Protein AF-A0A2L2NIB7-F1 (afdb_monomer_lite)

Radius of gyration: 26.15 Å; chains: 1; bounding box: 60×51×71 Å

Secondary structure (DSSP, 8-state):
-PPPPPPEEEEEE-B-EEHHHHHHHHHHHHHH-S-EEEEESS-EES-HHHHHHH-----SEEEEEESSS-EEEEEESSEEEEEESS--HHHHHHHHHHHHHHGGGBPP-HHHHHHHHHHHHHHHHHHHHHGGGS---HHHHHHHHHHHHHHHHHHHHHHHHHTTT----SEE-S-------HHHHTHHHHHHHHHHHHHHHHHHHHHHHHHHHHS--

Structure (mmCIF, N/CA/C/O backbone):
data_AF-A0A2L2NIB7-F1
#
_entry.id   AF-A0A2L2NIB7-F1
#
loop_
_atom_site.group_PDB
_atom_site.id
_atom_site.type_symbol
_atom_site.label_atom_id
_atom_site.label_alt_id
_atom_site.label_comp_id
_atom_site.label_asym_id
_atom_site.label_entity_id
_atom_site.label_seq_id
_atom_site.pdbx_PDB_ins_code
_atom_site.Cartn_x
_atom_site.Cartn_y
_atom_site.Cartn_z
_atom_site.occupancy
_atom_site.B_iso_or_equiv
_atom_site.auth_seq_id
_atom_site.auth_comp_id
_atom_site.auth_asym_id
_atom_site.auth_atom_id
_atom_site.pdbx_PDB_model_num
ATOM 1 N N . MET A 1 1 ? -13.675 35.181 19.215 1.00 56.44 1 MET A N 1
ATOM 2 C CA . MET A 1 1 ? -13.522 34.404 17.963 1.00 56.44 1 MET A CA 1
ATOM 3 C C . MET A 1 1 ? -13.277 32.947 18.331 1.00 56.44 1 MET A C 1
ATOM 5 O O . MET A 1 1 ? -12.423 32.706 19.174 1.00 56.44 1 MET A O 1
ATOM 9 N N . LYS A 1 2 ? -14.041 31.991 17.783 1.00 57.28 2 LYS A N 1
ATOM 10 C CA . LYS A 1 2 ? -13.800 30.553 18.009 1.00 57.28 2 LYS A CA 1
ATOM 11 C C . LYS A 1 2 ? -12.777 30.062 16.982 1.00 57.28 2 LYS A C 1
ATOM 13 O O . LYS A 1 2 ? -12.956 30.305 15.793 1.00 57.28 2 LYS A O 1
ATOM 18 N N . LYS A 1 3 ? -11.706 29.409 17.437 1.00 71.00 3 LYS A N 1
ATOM 19 C CA . LYS A 1 3 ? -10.720 28.772 16.555 1.00 71.00 3 LYS A CA 1
ATOM 20 C C . LYS A 1 3 ? -11.382 27.555 15.907 1.00 71.00 3 LYS A C 1
ATOM 22 O O . LYS A 1 3 ? -11.981 26.750 16.617 1.00 71.00 3 LYS A O 1
ATOM 27 N N . LEU A 1 4 ? -11.319 27.449 14.582 1.00 75.50 4 LEU A N 1
ATOM 28 C CA . LEU A 1 4 ? -11.827 26.271 13.882 1.00 75.50 4 LEU A CA 1
ATOM 29 C C . LEU A 1 4 ? -10.953 25.056 14.237 1.00 75.50 4 LEU A C 1
ATOM 31 O O . LEU A 1 4 ? -9.728 25.210 14.317 1.00 75.50 4 LEU A O 1
ATOM 35 N N . PRO A 1 5 ? -11.549 23.874 14.465 1.00 76.12 5 PRO A N 1
ATOM 36 C CA . PRO A 1 5 ? -10.784 22.655 14.670 1.00 76.12 5 PRO A CA 1
ATOM 37 C C . PRO A 1 5 ? -9.947 22.378 13.419 1.00 76.12 5 PRO A C 1
ATOM 39 O O . PRO A 1 5 ? -10.448 22.408 12.292 1.00 76.12 5 PRO A O 1
ATOM 42 N N . LYS A 1 6 ? -8.648 22.165 13.621 1.00 85.88 6 LYS A N 1
ATOM 43 C CA . LYS A 1 6 ? -7.726 21.790 12.554 1.00 85.88 6 LYS A CA 1
ATOM 44 C C . LYS A 1 6 ? -7.794 20.273 12.402 1.00 85.88 6 LYS A C 1
ATOM 46 O O . LYS A 1 6 ? -7.770 19.564 13.403 1.00 85.88 6 LYS A O 1
ATOM 51 N N . HIS A 1 7 ? -7.918 19.806 11.167 1.00 90.50 7 HIS A N 1
ATOM 52 C CA . HIS A 1 7 ? -7.862 18.388 10.835 1.00 90.50 7 HIS A CA 1
ATOM 53 C C . HIS A 1 7 ? -6.458 18.034 10.346 1.00 90.50 7 HIS A C 1
ATOM 55 O O . HIS A 1 7 ? -5.766 18.869 9.754 1.00 90.50 7 HIS A O 1
ATOM 61 N N . THR A 1 8 ? -6.066 16.784 10.566 1.00 92.56 8 THR A N 1
ATOM 62 C CA . THR A 1 8 ? -4.814 16.225 10.056 1.00 92.56 8 THR A CA 1
ATOM 63 C C . THR A 1 8 ? -5.148 15.264 8.930 1.00 92.56 8 THR A C 1
ATOM 65 O O . THR A 1 8 ? -5.958 14.354 9.100 1.00 92.56 8 THR A O 1
ATOM 68 N N . TYR A 1 9 ? -4.533 15.473 7.770 1.00 94.69 9 TYR A N 1
ATOM 69 C CA . TYR A 1 9 ? -4.681 14.602 6.613 1.00 94.69 9 TYR A CA 1
ATOM 70 C C . TYR A 1 9 ? -3.300 14.222 6.092 1.00 94.69 9 TYR A C 1
ATOM 72 O O . TYR A 1 9 ? -2.476 15.097 5.825 1.00 94.69 9 TYR A O 1
ATOM 80 N N . VAL A 1 10 ? -3.058 12.923 5.948 1.00 94.94 10 VAL A N 1
ATOM 81 C CA . VAL A 1 10 ? -1.825 12.373 5.384 1.00 94.94 10 VAL A CA 1
ATOM 82 C C . VAL A 1 10 ? -2.200 11.459 4.230 1.00 94.94 10 VAL A C 1
ATOM 84 O O . VAL A 1 10 ? -3.030 10.567 4.387 1.00 94.94 10 VAL A O 1
ATOM 87 N N . SER A 1 11 ? -1.581 11.678 3.073 1.00 92.50 11 SER A N 1
ATOM 88 C CA . SER A 1 11 ? -1.742 10.830 1.894 1.00 92.50 11 SER A CA 1
ATOM 89 C C . SER A 1 11 ? -0.425 10.126 1.605 1.00 92.50 11 SER A C 1
ATOM 91 O O . SER A 1 11 ? 0.610 10.776 1.487 1.00 92.50 11 SER A O 1
ATOM 93 N N . LEU A 1 12 ? -0.482 8.809 1.453 1.00 88.94 12 LEU A N 1
ATOM 94 C CA . LEU A 1 12 ? 0.625 7.937 1.074 1.00 88.94 12 LEU A CA 1
ATOM 95 C C . LEU A 1 12 ? 0.273 7.229 -0.245 1.00 88.94 12 LEU A C 1
ATOM 97 O O . LEU A 1 12 ? -0.890 7.195 -0.666 1.00 88.94 12 LEU A O 1
ATOM 101 N N . SER A 1 13 ? 1.272 6.653 -0.916 1.00 84.94 13 SER A N 1
ATOM 102 C CA . SER A 1 13 ? 1.016 5.795 -2.077 1.00 84.94 13 SER A CA 1
ATOM 103 C C . SER A 1 13 ? 0.312 4.494 -1.665 1.00 84.94 13 SER A C 1
ATOM 105 O O . SER A 1 13 ? 0.108 4.218 -0.478 1.00 84.94 13 SER A O 1
ATOM 107 N N . SER A 1 14 ? -0.083 3.681 -2.649 1.00 83.94 14 SER A N 1
ATOM 108 C CA . SER A 1 14 ? -0.570 2.322 -2.392 1.00 83.94 14 SER A CA 1
ATOM 109 C C . SER A 1 14 ? 0.432 1.566 -1.514 1.00 83.94 14 SER A C 1
ATOM 111 O O . SER A 1 14 ? 1.630 1.570 -1.823 1.00 83.94 14 SER A O 1
ATOM 113 N N . VAL A 1 15 ? -0.046 0.909 -0.467 1.00 86.69 15 VAL A N 1
ATOM 114 C CA . VAL A 1 15 ? 0.765 0.020 0.371 1.00 86.69 15 VAL A CA 1
ATOM 115 C C . VAL A 1 15 ? 0.414 -1.429 0.064 1.00 86.69 15 VAL A C 1
ATOM 117 O O . VAL A 1 15 ? -0.700 -1.720 -0.367 1.00 86.69 15 VAL A O 1
ATOM 120 N N . LEU A 1 16 ? 1.370 -2.326 0.276 1.00 84.31 16 LEU A N 1
ATOM 121 C CA . LEU A 1 16 ? 1.120 -3.764 0.293 1.00 84.31 16 LEU A CA 1
ATOM 122 C C . LEU A 1 16 ? 1.205 -4.220 1.746 1.00 84.31 16 LEU A C 1
ATOM 124 O O . LEU A 1 16 ? 2.283 -4.128 2.333 1.00 84.31 16 LEU A O 1
ATOM 128 N N . LEU A 1 17 ? 0.091 -4.677 2.316 1.00 86.19 17 LEU A N 1
ATOM 129 C CA . LEU A 1 17 ? 0.042 -5.098 3.712 1.00 86.19 17 LEU A CA 1
ATOM 130 C C . LEU A 1 17 ? -0.141 -6.605 3.818 1.00 86.19 17 LEU A C 1
ATOM 132 O O . LEU A 1 17 ? -0.966 -7.209 3.124 1.00 86.19 17 LEU A O 1
ATOM 136 N N . TYR A 1 18 ? 0.630 -7.195 4.722 1.00 86.19 18 TYR A N 1
ATOM 137 C CA . TYR A 1 18 ? 0.408 -8.558 5.175 1.00 86.19 18 TYR A CA 1
ATOM 138 C C . TYR A 1 18 ? -0.490 -8.560 6.410 1.00 86.19 18 TYR A C 1
ATOM 140 O O . TYR A 1 18 ? -0.778 -7.516 7.004 1.00 86.19 18 TYR A O 1
ATOM 148 N N . LEU A 1 19 ? -0.937 -9.750 6.800 1.00 86.06 19 LEU A N 1
ATOM 149 C CA . LEU A 1 19 ? -1.782 -9.931 7.975 1.00 86.06 19 LEU A CA 1
ATOM 150 C C . LEU A 1 19 ? -1.129 -9.366 9.242 1.00 86.06 19 LEU A C 1
ATOM 152 O O . LEU A 1 19 ? -1.798 -8.706 10.028 1.00 86.06 19 LEU A O 1
ATOM 156 N N . GLU A 1 20 ? 0.181 -9.551 9.397 1.00 88.50 20 GLU A N 1
ATOM 157 C CA . GLU A 1 20 ? 0.928 -9.060 10.554 1.00 88.50 20 GLU A CA 1
ATOM 158 C C . GLU A 1 20 ? 0.963 -7.521 10.595 1.00 88.50 20 GLU A C 1
ATOM 160 O O . GLU A 1 20 ? 0.860 -6.917 11.659 1.00 88.50 20 GLU A O 1
ATOM 165 N N . ASP A 1 21 ? 1.054 -6.853 9.438 1.00 91.44 21 ASP A N 1
ATOM 166 C CA . ASP A 1 21 ? 1.006 -5.385 9.379 1.00 91.44 21 ASP A CA 1
ATOM 167 C C . ASP A 1 21 ? -0.388 -4.856 9.759 1.00 91.44 21 ASP A C 1
ATOM 169 O O . ASP A 1 21 ? -0.520 -3.810 10.393 1.00 91.44 21 ASP A O 1
ATOM 173 N N . ILE A 1 22 ? -1.433 -5.589 9.379 1.00 91.44 22 ILE A N 1
ATOM 174 C CA . ILE A 1 22 ? -2.831 -5.275 9.685 1.00 91.44 22 ILE A CA 1
ATOM 175 C C . ILE A 1 22 ? -3.120 -5.452 11.179 1.00 91.44 22 ILE A C 1
ATOM 177 O O . ILE A 1 22 ? -3.791 -4.609 11.769 1.00 91.44 22 ILE A O 1
ATOM 181 N N . GLU A 1 23 ? -2.571 -6.494 11.801 1.00 93.19 23 GLU A N 1
ATOM 182 C CA . GLU A 1 23 ? -2.617 -6.694 13.253 1.00 93.19 23 GLU A CA 1
ATOM 183 C C . GLU A 1 23 ? -1.929 -5.538 13.992 1.00 93.19 23 GLU A C 1
ATOM 185 O O . GLU A 1 23 ? -2.495 -4.988 14.933 1.00 93.19 23 GLU A O 1
ATOM 190 N N . LEU A 1 24 ? -0.763 -5.078 13.519 1.00 95.44 24 LEU A N 1
ATOM 191 C CA . LEU A 1 24 ? -0.089 -3.903 14.089 1.00 95.44 24 LEU A CA 1
ATOM 192 C C . LEU A 1 24 ? -0.932 -2.625 13.962 1.00 95.44 24 LEU A C 1
ATOM 194 O O . LEU A 1 24 ? -0.972 -1.807 14.883 1.00 95.44 24 LEU A O 1
ATOM 198 N N . ILE A 1 25 ? -1.612 -2.434 12.828 1.00 96.50 25 ILE A N 1
ATOM 199 C CA . ILE A 1 25 ? -2.546 -1.316 12.639 1.00 96.50 25 ILE A CA 1
ATOM 200 C C . ILE A 1 25 ? -3.700 -1.432 13.635 1.00 96.50 25 ILE A C 1
ATOM 202 O O . ILE A 1 25 ? -4.029 -0.453 14.308 1.00 96.50 25 ILE A O 1
ATOM 206 N N . GLU A 1 26 ? -4.292 -2.616 13.765 1.00 96.19 26 GLU A N 1
ATOM 207 C CA . GLU A 1 26 ? -5.373 -2.870 14.709 1.00 96.19 26 GLU A CA 1
ATOM 208 C C . GLU A 1 26 ? -4.933 -2.589 16.152 1.00 96.19 26 GLU A C 1
ATOM 210 O O . GLU A 1 26 ? -5.658 -1.920 16.884 1.00 96.19 26 GLU A O 1
ATOM 215 N N . GLU A 1 27 ? -3.725 -2.990 16.557 1.00 97.38 27 GLU A N 1
ATOM 216 C CA . GLU A 1 27 ? -3.167 -2.673 17.876 1.00 97.38 27 GLU A CA 1
ATOM 217 C C . GLU A 1 27 ? -3.081 -1.162 18.135 1.00 97.38 27 GLU A C 1
ATOM 219 O O . GLU A 1 27 ? -3.352 -0.698 19.250 1.00 97.38 27 GLU A O 1
ATOM 224 N N . VAL A 1 28 ? -2.741 -0.362 17.115 1.00 97.62 28 VAL A N 1
ATOM 225 C CA . VAL A 1 28 ? -2.752 1.103 17.229 1.00 97.62 28 VAL A CA 1
ATOM 226 C C . VAL A 1 28 ? -4.168 1.607 17.508 1.00 97.62 28 VAL A C 1
ATOM 228 O O . VAL A 1 28 ? -4.334 2.462 18.382 1.00 97.62 28 VAL A O 1
ATOM 231 N N . PHE A 1 29 ? -5.189 1.077 16.835 1.00 97.38 29 PHE A N 1
ATOM 232 C CA . PHE A 1 29 ? -6.580 1.447 17.109 1.00 97.38 29 PHE A CA 1
ATOM 233 C C . PHE A 1 29 ? -7.039 0.941 18.488 1.00 97.38 29 PHE A C 1
ATOM 235 O O . PHE A 1 29 ? -7.466 1.757 19.302 1.00 97.38 29 PHE A O 1
ATOM 242 N N . LYS A 1 30 ? -6.845 -0.345 18.814 1.00 96.69 30 LYS A N 1
ATOM 243 C CA . LYS A 1 30 ? -7.174 -0.964 20.117 1.00 96.69 30 LYS A CA 1
ATOM 244 C C . LYS A 1 30 ? -6.583 -0.186 21.301 1.00 96.69 30 LYS A C 1
ATOM 246 O O . LYS A 1 30 ? -7.237 -0.022 22.326 1.00 96.69 30 LYS A O 1
ATOM 251 N N . LYS A 1 31 ? -5.342 0.302 21.185 1.00 97.00 31 LYS A N 1
ATOM 252 C CA . LYS A 1 31 ? -4.635 0.977 22.288 1.00 97.00 31 LYS A CA 1
ATOM 253 C C . LYS A 1 31 ? -5.026 2.442 22.484 1.00 97.00 31 LYS A C 1
ATOM 255 O O . LYS A 1 31 ? -4.883 2.955 23.593 1.00 97.00 31 LYS A O 1
ATOM 260 N N . ASN A 1 32 ? -5.422 3.141 21.421 1.00 96.62 32 ASN A N 1
ATOM 261 C CA . ASN A 1 32 ? -5.572 4.602 21.453 1.00 96.62 32 ASN A CA 1
ATOM 262 C C . ASN A 1 32 ? -7.007 5.082 21.186 1.00 96.62 32 ASN A C 1
ATOM 264 O O . ASN A 1 32 ? -7.290 6.260 21.402 1.00 96.62 32 ASN A O 1
ATOM 268 N N . CYS A 1 33 ? -7.901 4.196 20.746 1.00 94.94 33 CYS A N 1
ATOM 269 C CA . CYS A 1 33 ? -9.299 4.492 20.456 1.00 94.94 33 CYS A CA 1
ATOM 270 C C . CYS A 1 33 ? -10.210 3.737 21.426 1.00 94.94 33 CYS A C 1
ATOM 272 O O . CYS A 1 33 ? -9.922 2.602 21.798 1.00 94.94 33 CYS A O 1
ATOM 274 N N . LYS A 1 34 ? -11.328 4.350 21.832 1.00 94.69 34 LYS A N 1
ATOM 275 C CA . LYS A 1 34 ? -12.320 3.670 22.685 1.00 94.69 34 LYS A CA 1
ATOM 276 C C . LYS A 1 34 ? -13.037 2.540 21.952 1.00 94.69 34 LYS A C 1
ATOM 278 O O . LYS A 1 34 ? -13.339 1.513 22.547 1.00 94.69 34 LYS A O 1
ATOM 283 N N . SER A 1 35 ? -13.333 2.771 20.681 1.00 95.50 35 SER A N 1
ATOM 284 C CA . SER A 1 35 ? -13.940 1.812 19.770 1.00 95.50 35 SER A CA 1
ATOM 285 C C . SER A 1 35 ? -13.445 2.087 18.359 1.00 95.50 35 SER A C 1
ATOM 287 O O . SER A 1 35 ? -13.096 3.221 18.012 1.00 95.50 35 SER A O 1
ATOM 289 N N . TYR A 1 36 ? -13.402 1.043 17.548 1.00 97.12 36 TYR A N 1
ATOM 290 C CA . TYR A 1 36 ? -13.120 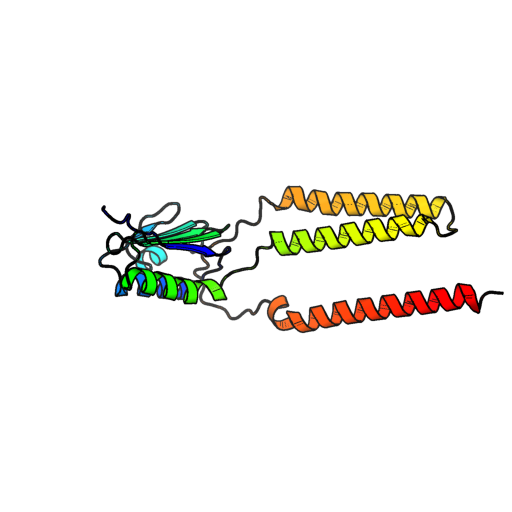1.141 16.130 1.00 97.12 36 TYR A CA 1
ATOM 291 C C . TYR A 1 36 ? -13.867 0.031 15.398 1.00 97.12 36 TYR A C 1
ATOM 293 O O . TYR A 1 36 ? -14.290 -0.943 16.012 1.00 97.12 36 TYR A O 1
ATOM 301 N N . THR A 1 37 ? -13.995 0.201 14.093 1.00 97.19 37 THR A N 1
ATOM 302 C CA . THR A 1 37 ? -14.613 -0.765 13.195 1.00 97.19 37 THR A CA 1
ATOM 303 C C . THR A 1 37 ? -13.749 -0.895 11.952 1.00 97.19 37 THR A C 1
ATOM 305 O O . THR A 1 37 ?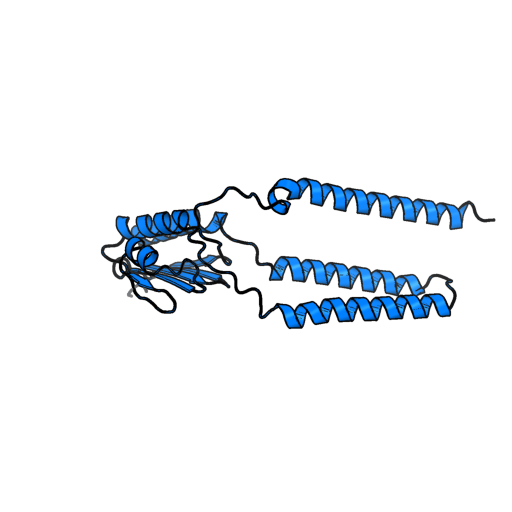 -13.110 0.076 11.514 1.00 97.19 37 THR A O 1
ATOM 308 N N . ILE A 1 38 ? -13.717 -2.098 11.395 1.00 95.69 38 ILE A N 1
ATOM 309 C CA . ILE A 1 38 ? -13.001 -2.428 10.172 1.00 95.69 38 ILE A CA 1
ATOM 310 C C . ILE A 1 38 ? -14.039 -2.653 9.078 1.00 95.69 38 ILE A C 1
ATOM 312 O O . ILE A 1 38 ? -14.916 -3.503 9.180 1.00 95.69 38 ILE A O 1
ATOM 316 N N . LEU A 1 39 ? -13.938 -1.864 8.019 1.00 95.00 39 LEU A N 1
ATOM 317 C CA . LEU A 1 39 ? -14.821 -1.907 6.866 1.00 95.00 39 LEU A CA 1
ATOM 318 C C . LEU A 1 39 ? -14.029 -2.412 5.665 1.00 95.00 39 LEU A C 1
ATOM 320 O O . LEU A 1 39 ? -12.952 -1.898 5.363 1.00 95.00 39 LEU A O 1
ATOM 324 N N . THR A 1 40 ? -14.592 -3.379 4.963 1.00 91.62 40 THR A N 1
ATOM 325 C CA . THR A 1 40 ? -14.141 -3.838 3.646 1.00 91.62 40 THR A CA 1
ATOM 326 C C . THR A 1 40 ? -15.202 -3.482 2.604 1.00 91.62 40 THR A C 1
ATOM 328 O O . THR A 1 40 ? -16.169 -2.781 2.906 1.00 91.62 40 THR A O 1
ATOM 331 N N . GLU A 1 41 ? -15.038 -3.938 1.365 1.00 87.19 41 GLU A N 1
ATOM 332 C CA . GLU A 1 41 ? -16.045 -3.758 0.310 1.00 87.19 41 GLU A CA 1
ATOM 333 C C . GLU A 1 41 ? -17.395 -4.405 0.644 1.00 87.19 41 GLU A C 1
ATOM 335 O O . GLU A 1 41 ? -18.439 -3.858 0.293 1.00 87.19 41 GLU A O 1
ATOM 340 N N . GLU A 1 42 ? -17.369 -5.552 1.325 1.00 88.19 42 GLU A N 1
ATOM 341 C CA . GLU A 1 42 ? -18.549 -6.398 1.544 1.00 88.19 42 GLU A CA 1
ATOM 342 C C . GLU A 1 42 ? -18.914 -6.573 3.025 1.00 88.19 42 GLU A C 1
ATOM 344 O O . GLU A 1 42 ? -20.059 -6.899 3.335 1.00 88.19 42 GLU A O 1
ATOM 349 N N . TYR A 1 43 ? -17.966 -6.349 3.940 1.00 90.69 43 TYR A N 1
ATOM 350 C CA . TYR A 1 43 ? -18.118 -6.685 5.358 1.00 90.69 43 TYR A CA 1
ATOM 351 C C . TYR A 1 43 ? -17.744 -5.522 6.276 1.00 90.69 43 TYR A C 1
ATOM 353 O O . TYR A 1 43 ? -16.770 -4.805 6.034 1.00 90.69 43 TYR A O 1
ATOM 361 N N . GLU A 1 44 ? -18.491 -5.406 7.369 1.00 94.69 44 GLU A N 1
ATOM 362 C CA . GLU A 1 44 ? -18.186 -4.593 8.543 1.00 94.69 44 GLU A CA 1
ATOM 363 C C . GLU A 1 44 ? -17.900 -5.555 9.699 1.00 94.69 44 GLU A C 1
ATOM 365 O O . GLU A 1 44 ? -18.741 -6.397 10.011 1.00 94.69 44 GLU A O 1
ATOM 370 N N . VAL A 1 45 ? -16.698 -5.482 10.271 1.00 93.75 45 VAL A N 1
ATOM 371 C CA . VAL A 1 45 ? -16.243 -6.366 11.354 1.00 93.75 45 VAL A CA 1
ATOM 372 C C . VAL A 1 45 ? -15.601 -5.556 12.473 1.00 93.75 45 VAL A C 1
ATOM 374 O O . VAL A 1 45 ? -15.014 -4.495 12.236 1.00 93.75 45 VAL A O 1
ATOM 377 N N . ASP A 1 46 ? -15.668 -6.077 13.693 1.00 93.56 46 ASP A N 1
ATOM 378 C CA . ASP A 1 46 ? -15.118 -5.397 14.872 1.00 93.56 46 ASP A CA 1
ATOM 379 C C . ASP A 1 46 ? -13.655 -5.781 15.138 1.00 93.56 46 ASP A C 1
ATOM 381 O O . ASP A 1 46 ? -12.943 -5.090 15.870 1.00 93.56 46 ASP A O 1
ATOM 385 N N . SER A 1 47 ? -13.181 -6.874 14.531 1.00 93.31 47 SER A N 1
ATOM 386 C CA . SER A 1 47 ? -11.837 -7.399 14.764 1.00 93.31 47 SER A CA 1
ATOM 387 C C . SER A 1 47 ? -11.203 -8.051 13.536 1.00 93.31 47 SER A C 1
ATOM 389 O O . SER A 1 47 ? -11.876 -8.541 12.626 1.00 93.31 47 SER A O 1
ATOM 391 N N . ILE A 1 48 ? -9.871 -8.100 13.529 1.00 90.00 48 ILE A N 1
ATOM 392 C CA . ILE A 1 48 ? -9.110 -8.843 12.519 1.00 90.00 48 ILE A CA 1
ATOM 393 C C . ILE A 1 48 ? -9.311 -10.355 12.661 1.00 90.00 48 ILE A C 1
ATOM 395 O O . ILE A 1 48 ? -9.256 -11.078 11.666 1.00 90.00 48 ILE A O 1
ATOM 399 N N . GLU A 1 49 ? -9.610 -10.856 13.859 1.00 90.44 49 GLU A N 1
ATOM 400 C CA . GLU A 1 49 ? -9.973 -12.257 14.071 1.00 90.44 49 GLU A CA 1
ATOM 401 C C . GLU A 1 49 ? -11.247 -12.661 13.317 1.00 90.44 49 GLU A C 1
ATOM 403 O O . GLU A 1 49 ? -11.273 -13.737 12.718 1.00 90.44 49 GLU A O 1
ATOM 408 N N . GLU A 1 50 ? -12.273 -11.808 13.298 1.00 89.94 50 GLU A N 1
ATOM 409 C CA . GLU A 1 50 ? -13.485 -12.027 12.496 1.00 89.94 50 GLU A CA 1
ATOM 410 C C . GLU A 1 50 ? -13.171 -12.008 11.001 1.00 89.94 50 GLU A C 1
ATOM 412 O O . GLU A 1 50 ? -13.608 -12.893 10.266 1.00 89.94 50 GLU A O 1
ATOM 417 N N . LEU A 1 51 ? -12.329 -11.068 10.561 1.00 86.62 51 LEU A N 1
ATOM 418 C CA . LEU A 1 51 ? -11.892 -10.973 9.167 1.00 86.62 51 LEU A CA 1
ATOM 419 C C . LEU A 1 51 ? -11.234 -12.280 8.682 1.00 86.62 51 LEU A C 1
ATOM 421 O O . LEU A 1 51 ? -11.501 -12.741 7.573 1.00 86.62 51 LEU A O 1
ATOM 425 N N . LYS A 1 52 ? -10.418 -12.925 9.532 1.00 85.88 52 LYS A N 1
ATOM 426 C CA . LYS A 1 52 ? -9.775 -14.219 9.227 1.00 85.88 52 LYS A CA 1
ATOM 427 C C . LYS A 1 52 ? -10.782 -15.359 9.040 1.00 85.88 52 LYS A C 1
ATOM 429 O O . LYS A 1 52 ? -10.494 -16.295 8.297 1.00 85.88 52 LYS A O 1
ATOM 434 N N . GLN A 1 53 ? -11.935 -15.310 9.707 1.00 87.19 53 GLN A N 1
ATOM 435 C CA . GLN A 1 53 ? -12.950 -16.370 9.642 1.00 87.19 53 GLN A CA 1
ATOM 436 C C . GLN A 1 53 ? -13.752 -16.345 8.337 1.00 87.19 53 GLN A C 1
ATOM 438 O O . GLN A 1 53 ? -14.246 -17.389 7.914 1.00 87.19 53 GLN A O 1
ATOM 443 N N . ILE A 1 54 ? -13.848 -15.184 7.681 1.00 82.56 54 ILE A N 1
ATOM 444 C CA . ILE A 1 54 ? -14.580 -15.007 6.415 1.00 82.56 54 ILE A CA 1
ATOM 445 C C . ILE A 1 54 ? -13.892 -15.771 5.265 1.00 82.56 54 ILE A C 1
ATOM 447 O O . ILE A 1 54 ? -14.536 -16.172 4.298 1.00 82.56 54 ILE A O 1
ATOM 451 N N . GLY A 1 55 ? -12.589 -16.050 5.383 1.00 71.06 55 GLY A N 1
ATOM 452 C CA . GLY A 1 55 ? -11.836 -16.879 4.436 1.00 71.06 55 GLY A CA 1
ATOM 453 C C . GLY A 1 55 ? -11.379 -16.150 3.167 1.00 71.06 55 GLY A C 1
ATOM 454 O O . GLY A 1 55 ? -10.550 -16.687 2.430 1.00 71.06 55 GLY A O 1
ATOM 455 N N . THR A 1 56 ? -11.845 -14.922 2.925 1.00 69.50 56 THR A N 1
ATOM 456 C CA . THR A 1 56 ? -11.291 -14.013 1.913 1.00 69.50 56 THR A CA 1
ATOM 457 C C . THR A 1 56 ? -10.027 -13.356 2.461 1.00 69.50 56 THR A C 1
ATOM 459 O O . TH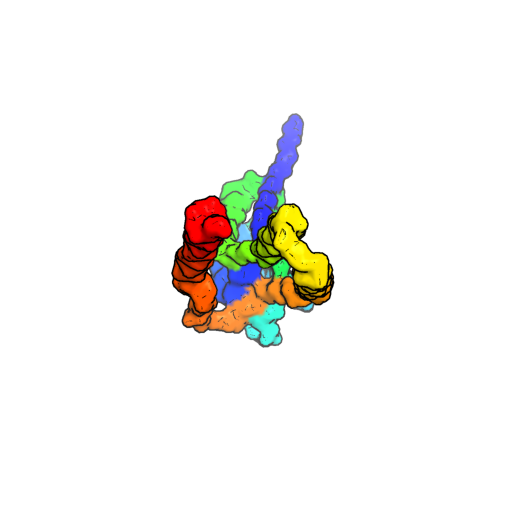R A 1 56 ? -10.057 -12.624 3.445 1.00 69.50 56 THR A O 1
ATOM 462 N N . LEU A 1 57 ? -8.891 -13.647 1.829 1.00 68.56 57 LEU A N 1
ATOM 463 C CA . LEU A 1 57 ? -7.561 -13.207 2.274 1.00 68.56 57 LEU A CA 1
ATOM 464 C C . LEU A 1 57 ? -7.042 -11.989 1.491 1.00 68.56 57 LEU A C 1
ATOM 466 O O . LEU A 1 57 ? -5.892 -11.590 1.677 1.00 68.56 57 LEU A O 1
ATOM 470 N N . GLU A 1 58 ? -7.884 -11.438 0.617 1.00 78.94 58 GLU A N 1
ATOM 471 C CA . GLU A 1 58 ? -7.560 -10.451 -0.407 1.00 78.94 58 GLU A CA 1
ATOM 472 C C . GLU A 1 58 ? -8.693 -9.413 -0.506 1.00 78.94 58 GLU A C 1
ATOM 474 O O . GLU A 1 58 ? -9.845 -9.785 -0.717 1.00 78.94 58 GLU A O 1
ATOM 479 N N . PHE A 1 59 ? -8.367 -8.124 -0.349 1.00 83.31 59 PHE A N 1
ATOM 480 C CA . PHE A 1 59 ? -9.314 -6.996 -0.419 1.00 83.31 59 PHE A CA 1
ATOM 481 C C . PHE A 1 59 ? -8.728 -5.868 -1.286 1.00 83.31 59 PHE A C 1
ATOM 483 O O . PHE A 1 59 ? -7.514 -5.657 -1.231 1.00 83.31 59 PHE A O 1
ATOM 490 N N . ASP A 1 60 ? -9.540 -5.130 -2.054 1.00 82.94 60 ASP A N 1
ATOM 491 C CA . ASP A 1 60 ? -9.098 -3.958 -2.837 1.00 82.94 60 ASP A CA 1
ATOM 492 C C . ASP A 1 60 ? -9.243 -2.636 -2.046 1.00 82.94 60 ASP A C 1
ATOM 494 O O . ASP A 1 60 ? -8.508 -1.676 -2.316 1.00 82.94 60 ASP A O 1
ATOM 498 N N . ASP A 1 61 ? -10.166 -2.569 -1.077 1.00 89.38 61 ASP A N 1
ATOM 499 C CA . ASP A 1 61 ? -10.355 -1.454 -0.131 1.00 89.38 61 ASP A CA 1
ATOM 500 C C . ASP A 1 61 ? -10.579 -1.994 1.295 1.00 89.38 61 ASP A C 1
ATOM 502 O O . ASP A 1 61 ? -11.460 -2.820 1.544 1.00 89.38 61 ASP A O 1
ATOM 506 N N . ILE A 1 62 ? -9.781 -1.509 2.247 1.00 92.88 62 ILE A N 1
ATOM 507 C CA . ILE A 1 62 ? -9.968 -1.743 3.681 1.00 92.88 62 ILE A CA 1
ATOM 508 C C . ILE A 1 62 ? -9.867 -0.419 4.428 1.00 92.88 62 ILE A C 1
ATOM 510 O O . ILE A 1 62 ? -9.028 0.445 4.143 1.00 92.88 62 ILE A O 1
ATOM 514 N N . ARG A 1 63 ? -10.729 -0.246 5.423 1.00 95.81 63 ARG A N 1
ATOM 515 C CA . ARG A 1 63 ? -10.821 0.985 6.186 1.00 95.81 63 ARG A CA 1
ATOM 516 C C . ARG A 1 63 ? -10.971 0.710 7.670 1.00 95.81 63 ARG A C 1
ATOM 518 O O . ARG A 1 63 ? -11.871 -0.001 8.083 1.00 95.81 63 ARG A O 1
ATOM 525 N N . PHE A 1 64 ? -10.149 1.373 8.467 1.00 97.44 64 PHE A N 1
ATOM 526 C CA . PHE A 1 64 ? -10.280 1.415 9.917 1.00 97.44 64 PHE A CA 1
ATOM 527 C C . PHE A 1 64 ? -10.889 2.757 10.299 1.00 97.44 64 PHE A C 1
ATOM 529 O O . PHE A 1 64 ? -10.385 3.808 9.888 1.00 97.44 64 PHE A O 1
ATOM 536 N N . GLN A 1 65 ? -11.971 2.743 11.067 1.00 97.12 65 GLN A N 1
ATOM 537 C CA . GLN A 1 65 ? -12.636 3.955 11.538 1.00 97.12 65 GLN A CA 1
ATOM 538 C C . GLN A 1 65 ? -12.835 3.905 13.045 1.00 97.12 65 GLN A C 1
ATOM 540 O O . GLN A 1 65 ? -13.297 2.909 13.575 1.00 97.12 65 GLN A O 1
ATOM 545 N N . SER A 1 66 ? -12.521 5.003 13.724 1.00 97.25 66 SER A N 1
ATOM 546 C CA . SER A 1 66 ? -12.819 5.220 15.140 1.00 97.25 66 SER A CA 1
ATOM 547 C C . SER A 1 66 ? -13.668 6.477 15.301 1.00 97.25 66 SER A C 1
ATOM 549 O O . SER A 1 66 ? -13.534 7.429 14.524 1.00 97.25 66 SER A O 1
ATOM 551 N N . GLN A 1 67 ? -14.524 6.493 16.324 1.00 93.50 67 GLN A N 1
ATOM 552 C CA . GLN A 1 67 ? -15.296 7.677 16.709 1.00 93.50 67 GLN A CA 1
ATOM 553 C C . GLN A 1 67 ? -14.568 8.535 17.753 1.00 93.50 67 GLN A C 1
ATOM 555 O O . GLN A 1 67 ? -14.654 9.761 17.694 1.00 93.50 67 GLN A O 1
ATOM 560 N N . GLU A 1 68 ? -13.808 7.919 18.666 1.00 93.62 68 GLU A N 1
ATOM 561 C CA . GLU A 1 68 ? -13.141 8.606 19.779 1.00 93.62 68 GLU A CA 1
ATOM 562 C C . GLU A 1 68 ? -11.713 8.064 20.019 1.00 93.62 68 GLU A C 1
ATOM 564 O O . GLU A 1 68 ? -11.562 7.013 20.650 1.00 93.62 68 GLU A O 1
ATOM 569 N N . PRO A 1 69 ? -10.658 8.780 19.570 1.00 94.19 69 PRO A N 1
ATOM 570 C CA . PRO A 1 69 ? -10.704 9.973 18.720 1.00 94.19 69 PRO A CA 1
ATOM 571 C C . PRO A 1 69 ? -11.163 9.638 17.295 1.00 94.19 69 PRO A C 1
ATOM 573 O O . PRO A 1 69 ? -10.979 8.516 16.814 1.00 94.19 69 PRO A O 1
ATOM 576 N N . ARG A 1 70 ? -11.738 10.625 16.596 1.00 95.88 70 ARG A N 1
ATOM 577 C CA . ARG A 1 70 ? -12.228 10.438 15.226 1.00 95.88 70 ARG A CA 1
ATOM 578 C C . ARG A 1 70 ? -11.070 10.359 14.233 1.00 95.88 70 ARG A C 1
ATOM 580 O O . ARG A 1 70 ? -10.629 11.379 13.696 1.00 95.88 70 ARG A O 1
ATOM 587 N N . VAL A 1 71 ? -10.605 9.137 13.990 1.00 97.06 71 VAL A N 1
ATOM 588 C CA . VAL A 1 71 ? -9.522 8.800 13.061 1.00 97.06 71 VAL A CA 1
ATOM 589 C C . VAL A 1 71 ? -10.036 7.793 12.039 1.00 97.06 71 VAL A C 1
ATOM 591 O O . VAL A 1 71 ? -10.782 6.872 12.361 1.00 97.06 71 VAL A O 1
ATOM 594 N N . THR A 1 72 ? -9.660 7.984 10.783 1.00 97.94 72 THR A N 1
ATOM 595 C CA . THR A 1 72 ? -9.969 7.087 9.677 1.00 97.94 72 THR A CA 1
ATOM 596 C C . THR A 1 72 ? -8.693 6.790 8.914 1.00 97.94 72 THR A C 1
ATOM 598 O O . THR A 1 72 ? -8.051 7.701 8.400 1.00 97.94 72 THR A O 1
ATOM 601 N N . LEU A 1 73 ? -8.350 5.515 8.809 1.00 97.75 73 LEU A N 1
ATOM 602 C CA . LEU A 1 73 ? -7.346 5.015 7.885 1.00 97.75 73 LEU A CA 1
ATOM 603 C C . LEU A 1 73 ? -8.087 4.333 6.744 1.00 97.75 73 LEU A C 1
ATOM 605 O O . LEU A 1 73 ? -8.850 3.404 6.977 1.00 97.75 73 LEU A O 1
ATOM 609 N N . LYS A 1 74 ? -7.872 4.801 5.520 1.00 96.12 74 LYS A N 1
ATOM 610 C CA . LYS A 1 74 ? -8.378 4.170 4.306 1.00 96.12 74 LYS A CA 1
ATOM 611 C C . LYS A 1 74 ? -7.196 3.660 3.500 1.00 96.12 74 LYS A C 1
ATOM 613 O O . LYS A 1 74 ? -6.313 4.447 3.161 1.00 96.12 74 LYS A O 1
ATOM 618 N N . ILE A 1 75 ? -7.200 2.377 3.177 1.00 93.50 75 ILE A N 1
ATOM 619 C CA . ILE A 1 75 ? -6.176 1.740 2.365 1.00 93.50 75 ILE A CA 1
ATOM 620 C C . ILE A 1 75 ? -6.869 1.149 1.144 1.00 93.50 75 ILE A C 1
ATOM 622 O O . ILE A 1 75 ? -7.758 0.318 1.266 1.00 93.50 75 ILE A O 1
ATOM 626 N N . SER A 1 76 ? -6.459 1.598 -0.034 1.00 89.31 76 SER A N 1
ATOM 627 C CA . SER A 1 76 ? -6.988 1.126 -1.310 1.00 89.31 76 SER A CA 1
ATOM 628 C C . SER A 1 76 ? -5.851 0.739 -2.244 1.00 89.31 76 SER A C 1
ATOM 630 O O . SER A 1 76 ? -4.719 1.211 -2.091 1.00 89.31 76 SER A O 1
ATOM 632 N N . SER A 1 77 ? -6.174 -0.040 -3.272 1.00 81.69 77 SER A N 1
ATOM 633 C CA . SER A 1 77 ? -5.236 -0.430 -4.332 1.00 81.69 77 SER A CA 1
ATOM 634 C C . SER A 1 77 ? -4.497 0.751 -4.986 1.00 81.69 77 SER A C 1
ATOM 636 O O . SER A 1 77 ? -3.368 0.598 -5.460 1.00 81.69 77 SER A O 1
ATOM 638 N N . LEU A 1 78 ? -5.099 1.948 -4.987 1.00 79.62 78 LEU A N 1
ATOM 639 C CA . LEU A 1 78 ? -4.540 3.156 -5.603 1.00 79.62 78 LEU A CA 1
ATOM 640 C C . LEU A 1 78 ? -3.814 4.076 -4.618 1.00 79.62 78 LEU A C 1
ATOM 642 O O . LEU A 1 78 ? -2.853 4.752 -4.990 1.00 79.62 78 LEU A O 1
ATOM 646 N N . SER A 1 79 ? -4.282 4.146 -3.376 1.00 86.56 79 SER A N 1
ATOM 647 C CA . SER A 1 79 ? -3.801 5.132 -2.409 1.00 86.56 79 SER A CA 1
ATOM 648 C C . SER A 1 79 ? -4.098 4.733 -0.977 1.00 86.56 79 SER A C 1
ATOM 650 O O . SER A 1 79 ? -5.070 4.025 -0.706 1.00 86.56 79 SER A O 1
ATOM 652 N N . THR A 1 80 ? -3.311 5.283 -0.063 1.00 92.06 80 THR A N 1
ATOM 653 C CA . THR A 1 80 ? -3.543 5.155 1.372 1.00 92.06 80 THR A CA 1
ATOM 654 C C . THR A 1 80 ? -3.701 6.542 1.965 1.00 92.06 80 THR A C 1
ATOM 656 O O . THR A 1 80 ? -2.895 7.429 1.694 1.00 92.06 80 THR A O 1
ATOM 659 N N . SER A 1 81 ? -4.731 6.757 2.773 1.00 95.62 81 SER A N 1
ATOM 660 C CA . SER A 1 81 ? -4.989 8.052 3.395 1.00 95.62 81 SER A CA 1
ATOM 661 C C . SER A 1 81 ? -5.344 7.894 4.862 1.00 95.62 81 SER A C 1
ATOM 663 O O . SER A 1 81 ? -6.170 7.052 5.215 1.00 95.62 81 SER A O 1
ATOM 665 N N . ILE A 1 82 ? -4.768 8.749 5.697 1.00 97.56 82 ILE A N 1
ATOM 666 C CA . ILE A 1 82 ? -5.090 8.863 7.113 1.00 97.56 82 ILE A CA 1
ATOM 667 C C . ILE A 1 82 ? -5.743 10.224 7.325 1.00 97.56 82 ILE A C 1
ATOM 669 O O . ILE A 1 82 ? -5.191 11.258 6.949 1.00 97.56 82 ILE A O 1
ATOM 673 N N . PHE A 1 83 ? -6.911 10.224 7.949 1.00 97.25 83 PHE A N 1
ATOM 674 C CA . PHE A 1 83 ? -7.641 11.421 8.328 1.00 97.25 83 PHE A CA 1
ATOM 675 C C . PHE A 1 83 ? -7.902 11.402 9.830 1.00 97.25 83 PHE A C 1
ATOM 677 O O . PHE A 1 83 ? -8.466 10.442 10.348 1.00 97.25 83 PHE A O 1
ATOM 684 N N . ALA A 1 84 ? -7.542 12.475 10.522 1.00 96.56 84 ALA A N 1
ATOM 685 C CA . ALA A 1 84 ? -7.933 12.717 11.901 1.00 96.56 84 ALA A CA 1
ATOM 686 C C . ALA A 1 84 ? -8.706 14.032 11.984 1.00 96.56 84 ALA A C 1
ATOM 688 O O . ALA A 1 84 ? -8.240 15.077 11.523 1.00 96.56 84 ALA A O 1
ATOM 689 N N . SER A 1 85 ? -9.898 13.979 12.576 1.00 93.38 85 SER A N 1
ATOM 690 C CA . SER A 1 85 ? -10.782 15.145 12.667 1.00 93.38 85 SER A CA 1
ATOM 691 C C . SER A 1 85 ? -10.270 16.204 13.643 1.00 93.38 85 SER A C 1
ATOM 693 O O . SER A 1 85 ? -10.646 17.368 13.521 1.00 93.38 85 SER A O 1
ATOM 695 N N . GLU A 1 86 ? -9.458 15.801 14.619 1.00 88.88 86 GLU A N 1
ATOM 696 C CA . GLU A 1 86 ? -8.967 16.659 15.691 1.00 88.88 86 GLU A CA 1
ATOM 697 C C . GLU A 1 86 ? -7.438 16.682 15.714 1.00 88.88 86 GLU A C 1
ATOM 699 O O . GLU A 1 86 ? -6.786 15.642 15.781 1.00 88.88 86 GLU A O 1
ATOM 704 N N . ASP A 1 87 ? -6.862 17.882 15.721 1.00 85.25 87 ASP A N 1
ATOM 705 C CA . ASP A 1 87 ? -5.438 18.115 15.978 1.00 85.25 87 ASP A CA 1
ATOM 706 C C . ASP A 1 87 ? -5.169 18.102 17.493 1.00 85.25 87 ASP A C 1
ATOM 708 O O . ASP A 1 87 ? -4.991 19.139 18.138 1.00 85.25 87 ASP A O 1
ATOM 712 N N . ASN A 1 88 ? -5.240 16.908 18.086 1.00 89.56 88 ASN A N 1
ATOM 713 C CA . ASN A 1 88 ? -4.897 16.656 19.483 1.00 89.56 88 ASN A CA 1
ATOM 714 C C . ASN A 1 88 ? -3.705 15.686 19.579 1.00 89.56 88 ASN A C 1
ATOM 716 O O . ASN A 1 88 ? -3.409 14.943 18.643 1.00 89.56 88 ASN A O 1
ATOM 720 N N . ALA A 1 89 ? -3.004 15.687 20.718 1.00 91.69 89 ALA A N 1
ATOM 721 C CA . ALA A 1 89 ? -1.777 14.901 20.887 1.00 91.69 89 ALA A CA 1
ATOM 722 C C . ALA A 1 89 ? -1.987 13.393 20.650 1.00 91.69 89 ALA A C 1
ATOM 724 O O . ALA A 1 89 ? -1.108 12.727 20.107 1.00 91.69 89 ALA A O 1
ATOM 725 N N . VAL A 1 90 ? -3.164 12.868 21.012 1.00 94.19 90 VAL A N 1
ATOM 726 C CA . VAL A 1 90 ? -3.522 11.457 20.811 1.00 94.19 90 VAL A CA 1
ATOM 727 C C . VAL A 1 90 ? -3.660 11.148 19.322 1.00 94.19 90 VAL A C 1
ATOM 729 O O . VAL A 1 90 ? -3.025 10.224 18.826 1.00 94.19 90 VAL A O 1
ATOM 732 N N . SER A 1 91 ? -4.421 11.959 18.590 1.00 94.38 91 SER A N 1
ATOM 733 C CA . SER A 1 91 ? -4.648 11.806 17.152 1.00 94.38 91 SER A CA 1
ATOM 734 C C . SER A 1 91 ? -3.348 11.942 16.371 1.00 94.38 91 SER A C 1
ATOM 736 O O . SER A 1 91 ? -3.067 11.119 15.506 1.00 94.38 91 SER A O 1
ATOM 738 N N . THR A 1 92 ? -2.505 12.913 16.722 1.00 93.62 92 THR A N 1
ATOM 739 C CA . THR A 1 92 ? -1.177 13.079 16.117 1.00 93.62 92 THR A CA 1
ATOM 740 C C . THR A 1 92 ? -0.274 11.876 16.396 1.00 93.62 92 THR A C 1
ATOM 742 O O . THR A 1 92 ? 0.414 11.407 15.491 1.00 93.62 92 THR A O 1
ATOM 745 N N . GLY A 1 93 ? -0.319 11.317 17.610 1.00 95.88 93 GLY A N 1
ATOM 746 C CA . GLY A 1 93 ? 0.397 10.088 17.956 1.00 95.88 93 GLY A CA 1
ATOM 747 C C . GLY A 1 93 ? -0.094 8.862 17.179 1.00 95.88 93 GLY A C 1
ATOM 748 O O . GLY A 1 93 ? 0.725 8.074 16.710 1.00 95.88 93 GLY A O 1
ATOM 749 N N . ILE A 1 94 ? -1.412 8.719 16.996 1.00 96.81 94 ILE A N 1
ATOM 750 C CA . ILE A 1 94 ? -2.011 7.665 16.163 1.00 96.81 94 ILE A CA 1
ATOM 751 C C . ILE A 1 94 ? -1.539 7.818 14.717 1.00 96.81 94 ILE A C 1
ATOM 753 O O . ILE A 1 94 ? -0.989 6.875 14.159 1.00 96.81 94 ILE A O 1
ATOM 757 N N . VAL A 1 95 ? -1.698 9.008 14.128 1.00 96.81 95 VAL A N 1
ATOM 758 C CA . VAL A 1 95 ? -1.290 9.288 12.744 1.00 96.81 95 VAL A CA 1
ATOM 759 C C . VAL A 1 95 ? 0.193 8.975 12.552 1.00 96.81 95 VAL A C 1
ATOM 761 O O . VAL A 1 95 ? 0.533 8.268 11.612 1.00 96.81 95 VAL A O 1
ATOM 764 N N . SER A 1 96 ? 1.066 9.428 13.456 1.00 96.81 96 SER A N 1
ATOM 765 C CA . SER A 1 96 ? 2.508 9.172 13.365 1.00 96.81 96 SER A CA 1
ATOM 766 C C . SER A 1 96 ? 2.846 7.680 13.388 1.00 96.81 96 SER A C 1
ATOM 768 O O . SER A 1 96 ? 3.672 7.244 12.593 1.00 96.81 96 SER A O 1
ATOM 770 N N . LYS A 1 97 ? 2.199 6.888 14.254 1.00 97.62 97 LYS A N 1
ATOM 771 C CA . LYS A 1 97 ? 2.409 5.432 14.312 1.00 97.62 97 LYS A CA 1
ATOM 772 C C . LYS A 1 97 ? 1.894 4.726 13.067 1.00 97.62 97 LYS A C 1
ATOM 774 O O . LYS A 1 97 ? 2.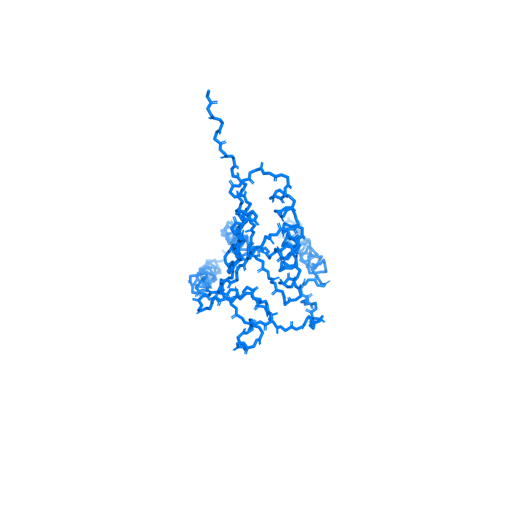548 3.828 12.554 1.00 97.62 97 LYS A O 1
ATOM 779 N N . LEU A 1 98 ? 0.731 5.142 12.566 1.00 97.31 98 LEU A N 1
ATOM 780 C CA . LEU A 1 98 ? 0.200 4.603 11.318 1.00 97.31 98 LEU A CA 1
ATOM 781 C C . LEU A 1 98 ? 1.142 4.915 10.152 1.00 97.31 98 LEU A C 1
ATOM 783 O O . LEU A 1 98 ? 1.402 4.034 9.345 1.00 97.31 98 LEU A O 1
ATOM 787 N N . VAL A 1 99 ? 1.704 6.125 10.080 1.00 96.25 99 VAL A N 1
ATOM 788 C CA . VAL A 1 99 ? 2.713 6.479 9.068 1.00 96.25 99 VAL A CA 1
ATOM 789 C C . VAL A 1 99 ? 3.962 5.607 9.206 1.00 96.25 99 VAL A C 1
ATOM 791 O O . VAL A 1 99 ? 4.403 5.047 8.211 1.00 96.25 99 VAL A O 1
ATOM 794 N N . GLU A 1 100 ? 4.487 5.422 10.418 1.00 96.00 100 GLU A N 1
ATOM 795 C CA . GLU A 1 100 ? 5.658 4.570 10.683 1.00 96.00 100 GLU A CA 1
ATOM 796 C C . GLU A 1 100 ? 5.442 3.115 10.235 1.00 96.00 100 GLU A C 1
ATOM 798 O O . GLU A 1 100 ? 6.341 2.488 9.667 1.00 96.00 100 GLU A O 1
ATOM 803 N N . ILE A 1 101 ? 4.232 2.583 10.434 1.00 94.56 101 ILE A N 1
ATOM 804 C CA . ILE A 1 101 ? 3.861 1.266 9.919 1.00 94.56 101 ILE A CA 1
ATOM 805 C C . ILE A 1 101 ? 3.767 1.320 8.392 1.00 94.56 101 ILE A C 1
ATOM 807 O O . ILE A 1 101 ? 4.396 0.514 7.724 1.00 94.56 101 ILE A O 1
ATOM 811 N N . LEU A 1 102 ? 3.033 2.260 7.805 1.00 93.31 102 LEU A N 1
ATOM 812 C CA . LEU A 1 102 ? 2.650 2.220 6.389 1.00 93.31 102 LEU A CA 1
ATOM 813 C C . LEU A 1 102 ? 3.756 2.657 5.417 1.00 93.31 102 LEU A C 1
ATOM 815 O O . LEU A 1 102 ? 3.856 2.114 4.317 1.00 93.31 102 LEU A O 1
ATOM 819 N N . GLU A 1 103 ? 4.593 3.621 5.791 1.00 90.81 103 GLU A N 1
ATOM 820 C CA . GLU A 1 103 ? 5.580 4.242 4.900 1.00 90.81 103 GLU A CA 1
ATOM 821 C C . GLU A 1 103 ? 6.625 3.243 4.361 1.00 90.81 103 GLU A C 1
ATOM 823 O O . GLU A 1 103 ? 6.833 3.216 3.144 1.00 90.81 103 GLU A O 1
ATOM 828 N N . PRO A 1 104 ? 7.202 2.327 5.165 1.00 88.44 104 PRO A N 1
ATOM 829 C CA . PRO A 1 104 ? 8.106 1.295 4.649 1.00 88.44 104 PRO A CA 1
ATOM 830 C C . PRO A 1 104 ? 7.438 0.274 3.716 1.00 88.44 104 PRO A C 1
ATOM 832 O O . PRO A 1 104 ? 8.125 -0.363 2.920 1.00 88.44 104 PRO A O 1
ATOM 835 N N . ARG A 1 105 ? 6.108 0.109 3.804 1.00 86.31 105 ARG A N 1
ATOM 836 C CA . ARG A 1 105 ? 5.317 -0.798 2.947 1.00 86.31 105 ARG A CA 1
ATOM 837 C C . ARG A 1 105 ? 4.729 -0.087 1.733 1.00 86.31 105 ARG A C 1
ATOM 839 O O . ARG A 1 105 ? 3.996 -0.693 0.947 1.00 86.31 105 ARG A O 1
ATOM 846 N N . SER A 1 106 ? 5.040 1.197 1.567 1.00 83.50 106 SER A N 1
ATOM 847 C CA . SER A 1 106 ? 4.628 1.963 0.404 1.00 83.50 106 SER A CA 1
ATOM 848 C C . SER A 1 106 ? 5.264 1.368 -0.849 1.00 83.50 106 SER A C 1
ATOM 850 O O . SER A 1 106 ? 6.483 1.269 -1.002 1.00 83.50 106 SER A O 1
ATOM 852 N N . VAL A 1 107 ? 4.417 0.921 -1.770 1.00 73.62 107 VAL A N 1
ATOM 853 C CA . VAL A 1 107 ? 4.888 0.426 -3.054 1.00 73.62 107 VAL A CA 1
ATOM 854 C C . VAL A 1 107 ? 4.975 1.632 -3.979 1.00 73.62 107 VAL A C 1
ATOM 856 O O . VAL A 1 107 ? 3.970 2.338 -4.145 1.00 73.62 107 VAL A O 1
ATOM 859 N N . PRO A 1 108 ? 6.128 1.882 -4.624 1.00 64.94 108 PRO A N 1
ATOM 860 C CA . PRO A 1 108 ? 6.204 2.918 -5.635 1.00 64.94 108 PRO A CA 1
ATOM 861 C C . PRO A 1 108 ? 5.139 2.644 -6.696 1.00 64.94 108 PRO A C 1
ATOM 863 O O . PRO A 1 108 ? 4.914 1.502 -7.126 1.00 64.94 108 PRO A O 1
ATOM 866 N N . SER A 1 109 ? 4.440 3.702 -7.094 1.00 60.44 109 SER A N 1
ATOM 867 C CA . SER A 1 109 ? 3.433 3.599 -8.140 1.00 60.44 109 SER A CA 1
ATOM 868 C C . SER A 1 109 ? 4.106 3.036 -9.398 1.00 60.44 109 SER A C 1
ATOM 870 O O . SER A 1 109 ? 5.013 3.661 -9.952 1.00 60.44 109 SER A O 1
ATOM 872 N N . ILE A 1 110 ? 3.708 1.832 -9.845 1.00 56.94 110 ILE A N 1
ATOM 873 C CA . ILE A 1 110 ? 4.241 1.235 -11.089 1.00 56.94 110 ILE A CA 1
ATOM 874 C C . ILE A 1 110 ? 3.954 2.168 -12.267 1.00 56.94 110 ILE A C 1
ATOM 876 O O . ILE A 1 110 ? 4.737 2.194 -13.215 1.00 56.94 110 ILE A O 1
ATOM 880 N N . TYR A 1 111 ? 2.901 2.990 -12.178 1.00 55.34 111 TYR A N 1
ATOM 881 C CA . TYR A 1 111 ? 2.646 4.058 -13.135 1.00 55.34 111 TYR A CA 1
ATOM 882 C C . TYR A 1 111 ? 3.837 5.005 -13.261 1.00 55.34 111 TYR A C 1
ATOM 884 O O . TYR A 1 111 ? 4.236 5.296 -14.384 1.00 55.34 111 TYR A O 1
ATOM 892 N N . SER A 1 112 ? 4.471 5.417 -12.162 1.00 56.97 112 SER A N 1
ATOM 893 C CA . SER A 1 112 ? 5.647 6.291 -12.218 1.00 56.97 112 SER A CA 1
ATOM 894 C C . SER A 1 112 ? 6.831 5.603 -12.903 1.00 56.97 112 SER A C 1
ATOM 896 O O . SER A 1 112 ? 7.439 6.182 -13.798 1.00 56.97 112 SER A O 1
ATOM 898 N N . ILE A 1 113 ? 7.122 4.341 -12.564 1.00 60.06 113 ILE A N 1
ATOM 899 C CA . ILE A 1 113 ? 8.251 3.595 -13.153 1.00 60.06 113 ILE A CA 1
ATOM 900 C C . ILE A 1 113 ? 8.023 3.323 -14.647 1.00 60.06 113 ILE A C 1
ATOM 902 O O . ILE A 1 113 ? 8.922 3.534 -15.460 1.00 60.06 113 ILE A O 1
ATOM 906 N N . ARG A 1 114 ? 6.816 2.893 -15.034 1.00 62.50 114 ARG A N 1
ATOM 907 C CA . ARG A 1 114 ? 6.464 2.654 -16.441 1.00 62.50 114 ARG A CA 1
ATOM 908 C C . ARG A 1 114 ? 6.423 3.938 -17.257 1.00 62.50 114 ARG A C 1
ATOM 910 O O . ARG A 1 114 ? 6.881 3.925 -18.392 1.00 62.50 114 ARG A O 1
ATOM 917 N N . THR A 1 115 ? 5.920 5.034 -16.694 1.00 63.34 115 THR A N 1
ATOM 918 C CA . THR A 1 115 ? 5.917 6.337 -17.375 1.00 63.34 115 THR A CA 1
ATOM 919 C C . THR A 1 115 ? 7.345 6.794 -17.651 1.00 63.34 115 THR A C 1
ATOM 921 O O . THR A 1 115 ? 7.649 7.190 -18.771 1.00 63.34 115 THR A O 1
ATOM 924 N N . ILE A 1 116 ? 8.252 6.646 -16.679 1.00 66.94 116 ILE A N 1
ATOM 925 C CA . ILE A 1 116 ? 9.676 6.951 -16.866 1.00 66.94 116 ILE A CA 1
ATOM 926 C C . ILE A 1 116 ? 10.289 6.070 -17.965 1.00 66.94 116 ILE A C 1
ATOM 928 O O . ILE A 1 116 ? 10.953 6.591 -18.857 1.00 66.94 116 ILE A O 1
ATOM 932 N N . LEU A 1 117 ? 10.034 4.757 -17.952 1.00 69.56 117 LEU A N 1
ATOM 933 C CA . LEU A 1 117 ? 10.502 3.832 -18.995 1.00 69.56 117 LEU A CA 1
ATOM 934 C C . LEU A 1 117 ? 9.971 4.200 -20.386 1.00 69.56 117 LEU A C 1
ATOM 936 O O . LEU A 1 117 ? 10.741 4.222 -21.343 1.00 69.56 117 LEU A O 1
ATOM 940 N N . ASN A 1 118 ? 8.690 4.547 -20.500 1.00 67.62 118 ASN A N 1
ATOM 941 C CA . ASN A 1 118 ? 8.090 4.979 -21.761 1.00 67.62 118 ASN A CA 1
ATOM 942 C C . ASN A 1 118 ? 8.704 6.293 -22.259 1.00 67.62 118 ASN A C 1
ATOM 944 O O . ASN A 1 118 ? 8.997 6.409 -23.447 1.00 67.62 118 ASN A O 1
ATOM 948 N N . CYS A 1 119 ? 8.967 7.251 -21.365 1.00 68.44 119 CYS A N 1
ATOM 949 C CA . CYS A 1 119 ? 9.689 8.475 -21.707 1.00 68.44 119 CYS A CA 1
ATOM 950 C C . CYS A 1 119 ? 11.108 8.173 -22.205 1.00 68.44 119 CYS A C 1
ATOM 952 O O . CYS A 1 119 ? 11.530 8.742 -23.207 1.00 68.44 119 CYS A O 1
ATOM 954 N N . ILE A 1 120 ? 11.829 7.250 -21.558 1.00 73.31 120 ILE A N 1
ATOM 955 C CA . ILE A 1 120 ? 13.166 6.825 -21.999 1.00 73.31 120 ILE A CA 1
ATOM 956 C C . ILE A 1 120 ? 13.095 6.214 -23.400 1.00 73.31 120 ILE A C 1
ATOM 958 O O . ILE A 1 120 ? 13.872 6.605 -24.267 1.00 73.31 120 ILE A O 1
ATOM 962 N N . VAL A 1 121 ? 12.151 5.303 -23.655 1.00 75.31 121 VAL A N 1
ATOM 963 C CA . VAL A 1 121 ? 11.999 4.704 -24.988 1.00 75.31 121 VAL A CA 1
ATOM 964 C C . VAL A 1 121 ? 11.641 5.760 -26.031 1.00 75.31 121 VAL A C 1
ATOM 966 O O . VAL A 1 121 ? 12.234 5.765 -27.105 1.00 75.31 121 VAL A O 1
ATOM 969 N N . ALA A 1 122 ? 10.736 6.689 -25.719 1.00 71.69 122 ALA A N 1
ATOM 970 C CA . ALA A 1 122 ? 10.388 7.780 -26.624 1.00 71.69 122 ALA A CA 1
ATOM 971 C C . ALA A 1 122 ? 11.611 8.651 -26.960 1.00 71.69 122 ALA A C 1
ATOM 973 O O . ALA A 1 122 ? 11.848 8.946 -28.130 1.00 71.69 122 ALA A O 1
ATOM 974 N N . ILE A 1 123 ? 12.432 8.995 -25.962 1.00 73.00 123 ILE A N 1
ATOM 975 C CA . ILE A 1 123 ? 13.686 9.736 -26.162 1.00 73.00 123 ILE A CA 1
ATOM 976 C C . ILE A 1 123 ? 14.650 8.941 -27.049 1.00 73.00 123 ILE A C 1
ATOM 978 O O . ILE A 1 123 ? 15.217 9.504 -27.982 1.00 73.00 123 ILE A O 1
ATOM 982 N N . VAL A 1 124 ? 14.812 7.635 -26.813 1.00 73.38 124 VAL A N 1
ATOM 983 C CA . VAL A 1 124 ? 15.671 6.767 -27.636 1.00 73.38 124 VAL A CA 1
ATOM 984 C C . VAL A 1 124 ? 15.176 6.716 -29.082 1.00 73.38 124 VAL A C 1
ATOM 986 O O . VAL A 1 124 ? 15.978 6.859 -30.000 1.00 73.38 124 VAL A O 1
ATOM 989 N N . VAL A 1 125 ? 13.868 6.580 -29.308 1.00 70.50 125 VAL A N 1
ATOM 990 C CA . VAL A 1 125 ? 13.282 6.597 -30.656 1.00 70.50 125 VAL A CA 1
ATOM 991 C C . VAL A 1 125 ? 13.537 7.941 -31.347 1.00 70.50 125 VAL A C 1
ATOM 993 O O . VAL A 1 125 ? 13.968 7.953 -32.496 1.00 70.50 125 VAL A O 1
ATOM 996 N N . ILE A 1 126 ? 13.362 9.068 -30.649 1.00 69.62 126 ILE A N 1
ATOM 997 C CA . ILE A 1 126 ? 13.653 10.409 -31.188 1.00 69.62 126 ILE A CA 1
ATOM 998 C C . ILE A 1 126 ? 15.139 10.552 -31.553 1.00 69.62 126 ILE A C 1
ATOM 1000 O O . ILE A 1 126 ? 15.466 11.050 -32.631 1.00 69.62 126 ILE A O 1
ATOM 1004 N N . LEU A 1 127 ? 16.047 10.087 -30.690 1.00 68.50 127 LEU A N 1
ATOM 1005 C CA . LEU A 1 127 ? 17.490 10.116 -30.950 1.00 68.50 127 LEU A CA 1
ATOM 1006 C C . LEU A 1 127 ? 17.875 9.244 -32.154 1.00 68.50 127 LEU A C 1
ATOM 1008 O O . LEU A 1 127 ? 18.716 9.646 -32.958 1.00 68.50 127 LEU A O 1
ATOM 1012 N N . LEU A 1 128 ? 17.237 8.083 -32.319 1.00 66.06 128 LEU A N 1
ATOM 1013 C CA . LEU A 1 128 ? 17.450 7.210 -33.474 1.00 66.06 128 LEU A CA 1
ATOM 1014 C C . LEU A 1 128 ? 16.867 7.799 -34.767 1.00 66.06 128 LEU A C 1
ATOM 1016 O O . LEU A 1 128 ? 17.448 7.609 -35.833 1.00 66.06 128 LEU A O 1
ATOM 1020 N N . LEU A 1 129 ? 15.772 8.561 -34.703 1.00 65.31 129 LEU A N 1
ATOM 1021 C CA . LEU A 1 129 ? 15.247 9.288 -35.864 1.00 65.31 129 LEU A CA 1
ATOM 1022 C C . LEU A 1 129 ? 16.227 10.369 -36.349 1.00 65.31 129 LEU A C 1
ATOM 1024 O O . LEU A 1 129 ? 16.372 10.564 -37.555 1.00 65.31 129 LEU A O 1
ATOM 1028 N N . PHE A 1 130 ? 16.972 11.010 -35.443 1.00 63.72 130 PHE A N 1
ATOM 1029 C CA . PHE A 1 130 ? 18.018 11.982 -35.797 1.00 63.72 130 PHE A CA 1
ATOM 1030 C C . PHE A 1 130 ? 19.237 11.359 -36.510 1.00 63.72 130 PHE A C 1
ATOM 1032 O O . PHE A 1 130 ? 19.941 12.063 -37.241 1.00 63.72 130 PHE A O 1
ATOM 1039 N N . GLN A 1 131 ? 19.463 10.043 -36.387 1.00 60.69 131 GLN A N 1
ATOM 1040 C CA . GLN A 1 131 ? 20.521 9.330 -37.124 1.00 60.69 131 GLN A CA 1
ATOM 1041 C C . GLN A 1 131 ? 20.252 9.207 -38.634 1.00 60.69 131 GLN A C 1
ATOM 1043 O O . GL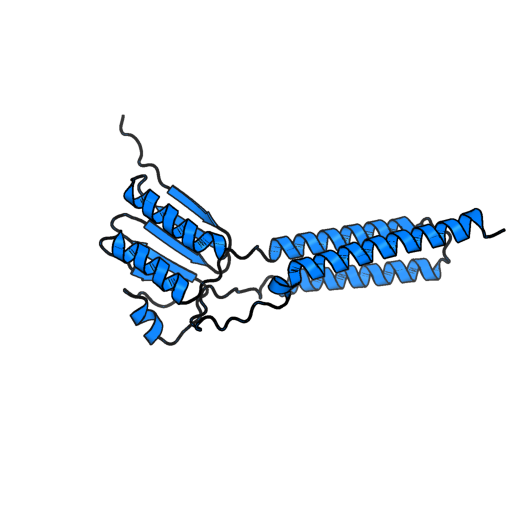N A 1 131 ? 21.157 8.859 -39.389 1.00 60.69 131 GLN A O 1
ATOM 1048 N N . THR A 1 132 ? 19.056 9.550 -39.122 1.00 55.78 132 THR A N 1
ATOM 1049 C CA . THR A 1 132 ? 18.738 9.578 -40.569 1.00 55.78 132 THR A CA 1
ATOM 1050 C C . THR A 1 132 ? 19.565 10.593 -41.377 1.00 55.78 132 THR A C 1
ATOM 1052 O O . THR A 1 132 ? 19.582 10.535 -42.612 1.00 55.78 132 THR A O 1
ATOM 1055 N N . THR A 1 133 ? 20.319 11.460 -40.693 1.00 59.50 133 THR A N 1
ATOM 1056 C CA . THR A 1 133 ? 21.360 12.332 -41.263 1.00 59.50 133 THR A CA 1
ATOM 1057 C C . THR A 1 133 ? 22.630 11.583 -41.698 1.00 59.50 133 THR A C 1
ATOM 1059 O O . THR A 1 133 ? 23.454 12.136 -42.428 1.00 59.50 133 THR A O 1
ATOM 1062 N N . ILE A 1 134 ? 22.784 10.311 -41.318 1.00 63.94 134 ILE A N 1
ATOM 1063 C CA . ILE A 1 134 ? 23.870 9.433 -41.765 1.00 63.94 134 ILE A CA 1
ATOM 1064 C C . ILE A 1 134 ? 23.577 8.966 -43.205 1.00 63.94 134 ILE A C 1
ATOM 1066 O O . ILE A 1 134 ? 22.427 8.703 -43.577 1.00 63.94 134 ILE A O 1
ATOM 1070 N N . LYS A 1 135 ? 24.619 8.877 -44.045 1.00 73.00 135 LYS A N 1
ATOM 1071 C CA . LYS A 1 135 ? 24.551 8.396 -45.441 1.00 73.00 135 LYS A CA 1
ATOM 1072 C C . LYS A 1 135 ? 24.291 6.880 -45.504 1.00 73.00 135 LYS A C 1
ATOM 1074 O O . LYS A 1 135 ? 25.151 6.115 -45.919 1.00 73.00 135 LYS A O 1
ATOM 1079 N N . LEU A 1 136 ? 23.122 6.447 -45.050 1.00 71.94 136 LEU A N 1
ATOM 1080 C CA . LEU A 1 136 ? 22.608 5.092 -45.248 1.00 71.94 136 LEU A CA 1
ATOM 1081 C C . LEU A 1 136 ? 21.791 5.014 -46.541 1.00 71.94 136 LEU A C 1
ATOM 1083 O O . LEU A 1 136 ? 21.242 6.023 -46.988 1.00 71.94 136 LEU A O 1
ATOM 1087 N N . ASP A 1 137 ? 21.701 3.812 -47.102 1.00 81.12 137 ASP A N 1
ATOM 1088 C CA . ASP A 1 137 ? 20.821 3.510 -48.230 1.00 81.12 137 ASP A CA 1
ATOM 1089 C C . ASP A 1 137 ? 19.341 3.764 -47.873 1.00 81.12 137 ASP A C 1
ATOM 1091 O O . ASP A 1 137 ? 18.912 3.535 -46.736 1.00 81.12 137 ASP A O 1
ATOM 1095 N N . GLU A 1 138 ? 18.561 4.239 -48.845 1.00 77.62 138 GLU A N 1
ATOM 1096 C CA . GLU A 1 138 ? 17.151 4.640 -48.690 1.00 77.62 138 GLU A CA 1
ATOM 1097 C C . GLU A 1 138 ? 16.295 3.488 -48.141 1.00 77.62 138 GLU A C 1
ATOM 1099 O O . GLU A 1 138 ? 15.492 3.675 -47.225 1.00 77.62 138 GLU A O 1
ATOM 1104 N N . ILE A 1 139 ? 16.530 2.264 -48.623 1.00 75.75 139 ILE A N 1
ATOM 1105 C CA . ILE A 1 139 ? 15.783 1.067 -48.208 1.00 75.75 139 ILE A CA 1
ATOM 1106 C C . ILE A 1 139 ? 16.017 0.761 -46.722 1.00 75.75 139 ILE A C 1
ATOM 1108 O O . ILE A 1 139 ? 15.084 0.428 -45.981 1.00 75.75 139 ILE A O 1
ATOM 1112 N N . ILE A 1 140 ? 17.257 0.916 -46.257 1.00 72.19 140 ILE A N 1
ATOM 1113 C CA . ILE A 1 140 ? 17.629 0.673 -44.860 1.00 72.19 140 ILE A CA 1
ATOM 1114 C C . ILE A 1 140 ? 16.983 1.731 -43.957 1.00 72.19 140 ILE A C 1
ATOM 1116 O O . ILE A 1 140 ? 16.434 1.385 -42.910 1.00 72.19 140 ILE A O 1
ATOM 1120 N N . LYS A 1 141 ? 16.960 3.003 -44.382 1.00 73.31 141 LYS A N 1
ATOM 1121 C CA . LYS A 1 141 ? 16.294 4.088 -43.638 1.00 73.31 141 LYS A CA 1
ATOM 1122 C C . LYS A 1 141 ? 14.800 3.825 -43.460 1.00 73.31 141 LYS A C 1
ATOM 1124 O O . LYS A 1 141 ? 14.300 3.910 -42.339 1.00 73.31 141 LYS A O 1
ATOM 1129 N N . VAL A 1 142 ? 14.103 3.453 -44.535 1.00 73.75 142 VAL A N 1
ATOM 1130 C CA . VAL A 1 142 ? 12.664 3.145 -44.492 1.00 73.75 142 VAL A CA 1
ATOM 1131 C C . VAL A 1 142 ? 12.382 1.954 -43.572 1.00 73.75 142 VAL A C 1
ATOM 1133 O O . VAL A 1 142 ? 11.453 2.002 -42.765 1.00 73.75 142 VAL A O 1
ATOM 1136 N N . THR A 1 143 ? 13.217 0.913 -43.628 1.00 72.12 143 THR A N 1
ATOM 1137 C CA . THR A 1 143 ? 13.068 -0.281 -42.780 1.00 72.12 143 THR A CA 1
ATOM 1138 C C . THR A 1 143 ? 13.235 0.053 -41.295 1.00 72.12 143 THR A C 1
ATOM 1140 O O . THR A 1 143 ? 12.445 -0.399 -40.464 1.00 72.12 143 THR A O 1
ATOM 1143 N N . ILE A 1 144 ? 14.218 0.892 -40.952 1.00 71.94 144 ILE A N 1
ATOM 1144 C CA . ILE A 1 144 ? 14.450 1.344 -39.573 1.00 71.94 144 ILE A CA 1
ATOM 1145 C C . ILE A 1 144 ? 13.249 2.145 -39.053 1.00 71.94 144 ILE A C 1
ATOM 1147 O O . ILE A 1 144 ? 12.762 1.863 -37.957 1.00 71.94 144 ILE A O 1
ATOM 1151 N N . VAL A 1 145 ? 12.728 3.092 -39.842 1.00 72.94 145 VAL A N 1
ATOM 1152 C CA . VAL A 1 145 ? 11.545 3.889 -39.468 1.00 72.94 145 VAL A CA 1
ATOM 1153 C C . VAL A 1 145 ? 10.324 2.991 -39.256 1.00 72.94 145 VAL A C 1
ATOM 1155 O O . VAL A 1 145 ? 9.587 3.161 -38.285 1.00 72.94 145 VAL A O 1
ATOM 1158 N N . PHE A 1 146 ? 10.125 1.988 -40.111 1.00 72.06 146 PHE A N 1
ATOM 1159 C CA . PHE A 1 146 ? 9.002 1.062 -39.984 1.00 72.06 146 PHE A CA 1
ATOM 1160 C C . PHE A 1 146 ? 9.075 0.213 -38.703 1.00 72.06 146 PHE A C 1
ATOM 1162 O O . PHE A 1 146 ? 8.083 0.092 -37.980 1.00 72.06 146 PHE A O 1
ATOM 1169 N N . ILE A 1 147 ? 10.258 -0.317 -38.368 1.00 71.94 147 ILE A N 1
ATOM 1170 C CA . ILE A 1 147 ? 10.487 -1.063 -37.118 1.00 71.94 147 ILE A CA 1
ATOM 1171 C C . ILE A 1 147 ? 10.248 -0.167 -35.893 1.00 71.94 147 ILE A C 1
ATOM 1173 O O . ILE A 1 147 ? 9.651 -0.610 -34.910 1.00 71.94 147 ILE A O 1
ATOM 1177 N N . GLN A 1 148 ? 10.658 1.103 -35.952 1.00 69.31 148 GLN A N 1
ATOM 1178 C CA . GLN A 1 148 ? 10.429 2.075 -34.878 1.00 69.31 148 GLN A CA 1
ATOM 1179 C C . GLN A 1 148 ? 8.943 2.379 -34.671 1.00 69.31 148 GLN A C 1
ATOM 1181 O O . GLN A 1 148 ? 8.492 2.428 -33.527 1.00 69.31 148 GLN A O 1
ATOM 1186 N N . ILE A 1 149 ? 8.171 2.538 -35.751 1.00 72.38 149 ILE A N 1
ATOM 1187 C CA . ILE A 1 149 ? 6.717 2.738 -35.671 1.00 72.38 149 ILE A CA 1
ATOM 1188 C C . ILE A 1 149 ? 6.054 1.511 -35.039 1.00 72.38 149 ILE A C 1
ATOM 1190 O O . ILE A 1 149 ? 5.254 1.664 -34.118 1.00 72.38 149 ILE A O 1
ATOM 1194 N N . LEU A 1 150 ? 6.419 0.297 -35.465 1.00 71.62 150 LEU A N 1
ATOM 1195 C CA . LEU A 1 150 ? 5.881 -0.939 -34.889 1.00 71.62 150 LEU A CA 1
ATOM 1196 C C . LEU A 1 150 ? 6.196 -1.075 -33.393 1.00 71.62 150 LEU A C 1
ATOM 1198 O O . LEU A 1 150 ? 5.303 -1.400 -32.611 1.00 71.62 150 LEU A O 1
ATOM 1202 N N . LEU A 1 151 ? 7.430 -0.775 -32.977 1.00 69.12 151 LEU A N 1
ATOM 1203 C CA . LEU A 1 151 ? 7.816 -0.754 -31.562 1.00 69.12 151 LEU A CA 1
ATOM 1204 C C . LEU A 1 151 ? 7.046 0.316 -30.778 1.00 69.12 151 LEU A C 1
ATOM 1206 O O . LEU A 1 151 ? 6.529 0.030 -29.699 1.00 69.12 151 LEU A O 1
ATOM 1210 N N . GLY A 1 152 ? 6.910 1.525 -31.327 1.00 69.88 152 GLY A N 1
ATOM 1211 C CA . GLY A 1 152 ? 6.153 2.612 -30.706 1.00 69.88 152 GLY A CA 1
ATOM 1212 C C . GLY A 1 152 ? 4.673 2.270 -30.517 1.00 69.88 152 GLY A C 1
ATOM 1213 O O . GLY A 1 152 ? 4.107 2.542 -29.455 1.00 69.88 152 GLY A O 1
ATOM 1214 N N . VAL A 1 153 ? 4.055 1.623 -31.508 1.00 71.06 153 VAL A N 1
ATOM 1215 C CA . VAL A 1 153 ? 2.666 1.151 -31.435 1.00 71.06 153 VAL A CA 1
ATOM 1216 C C . VAL A 1 153 ? 2.524 0.017 -30.419 1.00 71.06 153 VAL A C 1
ATOM 1218 O O . VAL A 1 153 ? 1.626 0.085 -29.586 1.00 71.06 153 VAL A O 1
ATOM 1221 N N . ALA A 1 154 ? 3.421 -0.974 -30.413 1.00 68.88 154 ALA A N 1
ATOM 1222 C CA . ALA A 1 154 ? 3.368 -2.107 -29.481 1.00 68.88 154 ALA A CA 1
ATOM 1223 C C . ALA A 1 154 ? 3.555 -1.697 -28.006 1.00 68.88 154 ALA A C 1
ATOM 1225 O O . ALA A 1 154 ? 2.971 -2.295 -27.096 1.00 68.88 154 ALA A O 1
ATOM 1226 N N . ILE A 1 155 ? 4.364 -0.666 -27.751 1.00 65.56 155 ILE 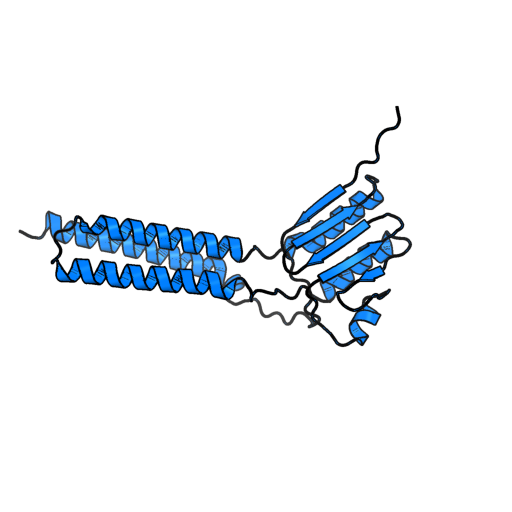A N 1
ATOM 1227 C CA . ILE A 1 155 ? 4.575 -0.119 -26.405 1.00 65.56 155 ILE A CA 1
ATOM 1228 C C . ILE A 1 155 ? 3.347 0.684 -25.952 1.00 65.56 155 ILE A C 1
ATOM 1230 O O . ILE A 1 155 ? 2.882 0.506 -24.824 1.00 65.56 155 ILE A O 1
ATOM 1234 N N . ASN A 1 156 ? 2.768 1.507 -26.835 1.00 63.97 156 ASN A N 1
ATOM 1235 C CA . ASN A 1 156 ? 1.555 2.273 -26.528 1.00 63.97 156 ASN A CA 1
ATOM 1236 C C . ASN A 1 156 ? 0.303 1.391 -26.396 1.00 63.97 156 ASN A C 1
ATOM 1238 O O . ASN A 1 156 ? -0.530 1.637 -25.525 1.00 63.97 156 ASN A O 1
ATOM 1242 N N . SER A 1 157 ? 0.162 0.334 -27.198 1.00 64.19 157 SER A N 1
ATOM 1243 C CA . SER A 1 157 ? -0.980 -0.580 -27.091 1.00 64.19 157 SER A CA 1
ATOM 1244 C C . SER A 1 157 ? -0.973 -1.324 -25.752 1.00 64.19 157 SER A C 1
ATOM 1246 O O . SER A 1 157 ? -2.015 -1.453 -25.113 1.00 64.19 157 SER A O 1
ATOM 1248 N N . ASN A 1 158 ? 0.202 -1.729 -25.260 1.00 57.28 158 ASN A N 1
ATOM 1249 C CA . ASN A 1 158 ? 0.343 -2.308 -23.920 1.00 57.28 158 ASN A CA 1
ATOM 1250 C C . ASN A 1 158 ? 0.042 -1.307 -22.791 1.00 57.28 158 ASN A C 1
ATOM 1252 O O . ASN A 1 158 ? -0.401 -1.719 -21.718 1.00 57.28 158 ASN A O 1
ATOM 1256 N N . PHE A 1 159 ? 0.255 -0.007 -23.014 1.00 55.75 159 PHE A N 1
ATOM 1257 C CA . PHE A 1 159 ? -0.102 1.038 -22.053 1.00 55.75 159 PHE A CA 1
ATOM 1258 C C . PHE A 1 159 ? -1.624 1.167 -21.899 1.00 55.75 159 PHE A C 1
ATOM 1260 O O . PHE A 1 159 ? -2.124 1.170 -20.775 1.00 55.75 159 PHE A O 1
ATOM 1267 N N . ILE A 1 160 ? -2.353 1.193 -23.018 1.00 51.88 160 ILE A N 1
ATOM 1268 C CA . ILE A 1 160 ? -3.815 1.359 -23.031 1.00 51.88 160 ILE A CA 1
ATOM 1269 C C . ILE A 1 160 ? -4.523 0.117 -22.474 1.00 51.88 160 ILE A C 1
ATOM 1271 O O . ILE A 1 160 ? -5.461 0.242 -21.693 1.00 51.88 160 ILE A O 1
ATOM 1275 N N . PHE A 1 161 ? -4.066 -1.088 -22.826 1.00 48.50 161 PHE A N 1
ATOM 1276 C CA . PHE A 1 161 ? -4.753 -2.315 -22.411 1.00 48.50 161 PHE A CA 1
ATOM 1277 C C . PHE A 1 161 ? -4.457 -2.747 -20.968 1.00 48.50 161 PHE A C 1
ATOM 1279 O O . PHE A 1 161 ? -5.288 -3.421 -20.363 1.00 48.50 161 PHE A O 1
ATOM 1286 N N . LYS A 1 162 ? -3.309 -2.367 -20.387 1.00 48.75 162 LYS A N 1
ATOM 1287 C CA . LYS A 1 162 ? -2.882 -2.878 -19.070 1.00 48.75 162 LYS A CA 1
ATOM 1288 C C . LYS A 1 162 ? -3.165 -1.937 -17.893 1.00 48.75 162 LYS A C 1
ATOM 1290 O O . LYS A 1 162 ? -3.024 -2.370 -16.748 1.00 48.75 162 LYS A O 1
ATOM 1295 N N . SER A 1 163 ? -3.595 -0.690 -18.128 1.00 48.25 163 SER A N 1
ATOM 1296 C CA . SER A 1 163 ? -3.953 0.234 -17.034 1.00 48.25 163 SER A CA 1
ATOM 1297 C C . SER A 1 163 ? -5.187 -0.225 -16.243 1.00 48.25 163 SER A C 1
ATOM 1299 O O . SER A 1 163 ? -5.335 0.137 -15.081 1.00 48.25 163 SER A O 1
ATOM 1301 N N . ASN A 1 164 ? -6.037 -1.076 -16.826 1.00 43.91 164 ASN A N 1
ATOM 1302 C CA . ASN A 1 164 ? -7.227 -1.613 -16.156 1.00 43.91 164 ASN A CA 1
ATOM 1303 C C . ASN A 1 164 ? -6.979 -2.889 -15.329 1.00 43.91 164 ASN A C 1
ATOM 1305 O O . ASN A 1 164 ? -7.900 -3.356 -14.665 1.00 43.91 164 ASN A O 1
ATOM 1309 N N . THR A 1 165 ? -5.772 -3.466 -15.356 1.00 44.88 165 THR A N 1
ATOM 1310 C CA . THR A 1 165 ? -5.504 -4.795 -14.759 1.00 44.88 165 THR A CA 1
ATOM 1311 C C . THR A 1 165 ? -4.588 -4.807 -13.539 1.00 44.88 165 THR A C 1
ATOM 1313 O O . THR A 1 165 ? -4.521 -5.835 -12.877 1.00 44.88 165 THR A O 1
ATOM 1316 N N . ASP A 1 166 ? -3.918 -3.707 -13.186 1.00 50.06 166 ASP A N 1
ATOM 1317 C CA . ASP A 1 166 ? -3.142 -3.646 -11.934 1.00 50.06 166 ASP A CA 1
ATOM 1318 C C . ASP A 1 166 ? -4.068 -3.285 -10.757 1.00 50.06 166 ASP A C 1
ATOM 1320 O O . ASP A 1 166 ? -3.872 -2.286 -10.063 1.00 50.06 166 ASP A O 1
ATOM 1324 N N . LYS A 1 167 ? -5.102 -4.107 -10.533 1.00 52.03 167 LYS A N 1
ATOM 1325 C CA . LYS A 1 167 ? -5.769 -4.169 -9.232 1.00 52.03 167 LYS A CA 1
ATOM 1326 C C . LYS A 1 167 ? -4.766 -4.782 -8.267 1.00 52.03 167 LYS A C 1
ATOM 1328 O O . LYS A 1 167 ? -4.489 -5.977 -8.319 1.00 52.03 167 LYS A O 1
ATOM 1333 N N . ARG A 1 168 ? -4.107 -3.939 -7.480 1.00 55.59 168 ARG A N 1
ATOM 1334 C CA . ARG A 1 168 ? -3.223 -4.421 -6.427 1.00 55.59 168 ARG A CA 1
ATOM 1335 C C . ARG A 1 168 ? -4.072 -4.716 -5.213 1.00 55.59 168 ARG A C 1
ATOM 1337 O O . ARG A 1 168 ? -4.564 -3.780 -4.588 1.00 55.59 168 ARG A O 1
ATOM 1344 N N . THR A 1 169 ? -4.190 -5.993 -4.895 1.00 54.38 169 THR A N 1
ATOM 1345 C CA . THR A 1 169 ? -4.771 -6.440 -3.642 1.00 54.38 169 THR A CA 1
ATOM 1346 C C . THR A 1 169 ? -4.056 -5.752 -2.476 1.00 54.38 169 THR A C 1
ATOM 1348 O O . THR A 1 169 ? -2.826 -5.769 -2.388 1.00 54.38 169 THR A O 1
ATOM 1351 N N . VAL A 1 170 ? -4.830 -5.117 -1.602 1.00 59.66 170 VAL A N 1
ATOM 1352 C CA . VAL A 1 170 ? -4.362 -4.389 -0.417 1.00 59.66 170 VAL A CA 1
ATOM 1353 C C . VAL A 1 170 ? -3.910 -5.342 0.688 1.00 59.66 170 VAL A C 1
ATOM 1355 O O . VAL A 1 170 ? -2.999 -5.012 1.448 1.00 59.66 170 VAL A O 1
ATOM 1358 N N . LEU A 1 171 ? -4.515 -6.530 0.744 1.00 60.34 171 LEU A N 1
ATOM 1359 C CA . LEU A 1 171 ? -4.259 -7.558 1.745 1.00 60.34 171 LEU A CA 1
ATOM 1360 C C . LEU A 1 171 ? -3.729 -8.836 1.092 1.00 60.34 171 LEU A C 1
ATOM 1362 O O . LEU A 1 171 ? -4.350 -9.353 0.173 1.00 60.34 171 LEU A O 1
ATOM 1366 N N . TYR A 1 172 ? -2.632 -9.381 1.614 1.00 57.50 172 TYR A N 1
ATOM 1367 C CA . TYR A 1 172 ? -2.317 -10.802 1.467 1.00 57.50 172 TYR A CA 1
ATOM 1368 C C . TYR A 1 172 ? -2.315 -11.434 2.855 1.00 57.50 172 TYR A C 1
ATOM 1370 O O . TYR A 1 172 ? -1.321 -11.350 3.577 1.00 57.50 172 TYR A O 1
ATOM 1378 N N . ALA A 1 173 ? -3.393 -12.120 3.234 1.00 51.94 173 ALA A N 1
ATOM 1379 C CA . ALA A 1 173 ? -3.405 -12.921 4.459 1.00 51.94 173 ALA A CA 1
ATOM 1380 C C . ALA A 1 173 ? -2.722 -14.287 4.255 1.00 51.94 173 ALA A C 1
ATOM 1382 O O . ALA A 1 173 ? -3.254 -15.358 4.534 1.00 51.94 173 ALA A O 1
ATOM 1383 N N . LYS A 1 174 ? -1.492 -14.237 3.746 1.00 50.09 174 LYS A N 1
ATOM 1384 C CA . LYS A 1 174 ? -0.551 -15.349 3.735 1.00 50.09 174 LYS A CA 1
ATOM 1385 C C . LYS A 1 174 ? 0.636 -14.910 4.578 1.00 50.09 174 LYS A C 1
ATOM 1387 O O . LYS A 1 174 ? 1.240 -13.895 4.240 1.00 50.09 174 LYS A O 1
ATOM 1392 N N . ASN A 1 175 ? 0.966 -15.674 5.628 1.00 48.81 175 ASN A N 1
ATOM 1393 C CA . ASN A 1 175 ? 2.188 -15.467 6.417 1.00 48.81 175 ASN A CA 1
ATOM 1394 C C . ASN A 1 175 ? 3.343 -15.180 5.467 1.00 48.81 175 ASN A C 1
ATOM 1396 O O . ASN A 1 175 ? 3.461 -15.887 4.455 1.00 48.81 175 ASN A O 1
ATOM 1400 N N . GLN A 1 176 ? 4.174 -14.185 5.786 1.00 47.56 176 GLN A N 1
ATOM 1401 C CA . GLN A 1 176 ? 5.364 -13.861 5.002 1.00 47.56 176 GLN A CA 1
ATOM 1402 C C . GLN A 1 176 ? 6.202 -15.124 4.756 1.00 47.56 176 GLN A C 1
ATOM 1404 O O . GLN A 1 176 ? 7.097 -15.484 5.518 1.00 47.56 176 GLN A O 1
ATOM 1409 N N . THR A 1 177 ? 5.975 -15.808 3.637 1.00 49.16 177 THR A N 1
ATOM 1410 C CA . THR A 1 177 ? 7.017 -16.635 3.061 1.00 49.16 177 THR A CA 1
ATOM 1411 C C . THR A 1 177 ? 7.986 -15.623 2.495 1.00 49.16 177 THR A C 1
ATOM 1413 O O . THR A 1 177 ? 7.655 -14.991 1.492 1.00 49.16 177 THR A O 1
ATOM 1416 N N . LEU A 1 178 ? 9.119 -15.436 3.177 1.00 44.91 178 LEU A N 1
ATOM 1417 C CA . LEU A 1 178 ? 10.323 -14.742 2.719 1.00 44.91 178 LEU A CA 1
ATOM 1418 C C . LEU A 1 178 ? 10.702 -15.230 1.311 1.00 44.91 178 LEU A C 1
ATOM 1420 O O . LEU A 1 178 ? 11.588 -16.051 1.111 1.00 44.91 178 LEU A O 1
ATOM 1424 N N . LYS A 1 179 ? 9.978 -14.760 0.305 1.00 50.22 179 LYS A N 1
ATOM 1425 C CA . LYS A 1 179 ? 10.390 -14.754 -1.083 1.00 50.22 179 LYS A CA 1
ATOM 1426 C C . LYS A 1 179 ? 10.678 -13.300 -1.354 1.00 50.22 179 LYS A C 1
ATOM 1428 O O . LYS A 1 179 ? 9.823 -12.556 -1.828 1.00 50.22 179 LYS A O 1
ATOM 1433 N N . THR A 1 180 ? 11.876 -12.885 -0.961 1.00 52.00 180 THR A N 1
ATOM 1434 C CA . THR A 1 180 ? 12.473 -11.663 -1.478 1.00 52.00 180 THR A CA 1
ATOM 1435 C C . THR A 1 180 ? 12.312 -11.715 -2.992 1.00 52.00 180 THR A C 1
ATOM 1437 O O . THR A 1 180 ? 12.761 -12.646 -3.660 1.00 52.00 180 THR A O 1
ATOM 1440 N N . ASN A 1 181 ? 11.536 -10.779 -3.542 1.00 58.06 181 ASN A N 1
ATOM 1441 C CA . ASN A 1 181 ? 11.386 -10.675 -4.985 1.00 58.06 181 ASN A CA 1
ATOM 1442 C C . ASN A 1 181 ? 12.800 -10.565 -5.563 1.00 58.06 181 ASN A C 1
ATOM 1444 O O . ASN A 1 181 ? 13.543 -9.673 -5.155 1.00 58.06 181 ASN A O 1
ATOM 1448 N N . PHE A 1 182 ? 13.156 -11.444 -6.502 1.00 68.50 182 PHE A N 1
ATOM 1449 C CA . PHE A 1 182 ? 14.480 -11.493 -7.137 1.00 68.50 182 PHE A CA 1
ATOM 1450 C C . PHE A 1 182 ? 14.988 -10.086 -7.506 1.00 68.50 182 PHE A C 1
ATOM 1452 O O . PHE A 1 182 ? 16.118 -9.704 -7.227 1.00 68.50 182 PHE A O 1
ATOM 1459 N N . PHE A 1 183 ? 14.105 -9.244 -8.043 1.00 60.47 183 PHE A N 1
ATOM 1460 C CA . PHE A 1 183 ? 14.424 -7.869 -8.423 1.00 60.47 183 PHE A CA 1
ATOM 1461 C C . PHE A 1 183 ? 14.795 -6.934 -7.265 1.00 60.47 183 PHE A C 1
ATOM 1463 O O . PHE A 1 183 ? 15.546 -5.991 -7.487 1.00 60.47 183 PHE A O 1
ATOM 1470 N N . VAL A 1 184 ? 14.271 -7.151 -6.058 1.00 65.12 184 VAL A N 1
ATOM 1471 C CA . VAL A 1 184 ? 14.605 -6.346 -4.871 1.00 65.12 184 VAL A CA 1
ATOM 1472 C C . VAL A 1 184 ? 15.981 -6.742 -4.352 1.00 65.12 184 VAL A C 1
ATOM 1474 O O . VAL A 1 184 ? 16.814 -5.874 -4.104 1.00 65.12 184 VAL A O 1
ATOM 1477 N N . GLU A 1 185 ? 16.235 -8.046 -4.270 1.00 68.50 185 GLU A N 1
ATOM 1478 C CA . GLU A 1 185 ? 17.508 -8.609 -3.816 1.00 68.50 185 GLU A CA 1
ATOM 1479 C C . GLU A 1 185 ? 18.661 -8.239 -4.759 1.00 68.50 185 GLU A C 1
ATOM 1481 O O . GLU A 1 185 ? 19.742 -7.846 -4.323 1.00 68.50 185 GLU A O 1
ATOM 1486 N N . TYR A 1 186 ? 18.390 -8.239 -6.065 1.00 73.94 186 TYR A N 1
ATOM 1487 C CA . TYR A 1 186 ? 19.380 -7.935 -7.095 1.00 73.94 186 TYR A CA 1
ATOM 1488 C C . TYR A 1 186 ? 19.260 -6.527 -7.687 1.00 73.94 186 TYR A C 1
ATOM 1490 O O . TYR A 1 186 ? 19.930 -6.232 -8.677 1.00 73.94 186 TYR A O 1
ATOM 1498 N N . LYS A 1 187 ? 18.473 -5.619 -7.089 1.00 73.62 187 LYS A N 1
ATOM 1499 C CA . LYS A 1 187 ? 18.248 -4.252 -7.607 1.00 73.62 187 LYS A CA 1
ATOM 1500 C C . LYS A 1 187 ? 19.557 -3.557 -7.983 1.00 73.62 187 LYS A C 1
ATOM 1502 O O . LYS A 1 187 ? 19.692 -3.027 -9.084 1.00 73.62 187 LYS A O 1
ATOM 1507 N N . ASN A 1 188 ? 20.535 -3.589 -7.081 1.00 69.69 188 ASN A N 1
ATOM 1508 C CA . ASN A 1 188 ? 21.819 -2.922 -7.289 1.00 69.69 188 ASN A CA 1
ATOM 1509 C C . ASN A 1 188 ? 22.653 -3.598 -8.387 1.00 69.69 188 ASN A C 1
ATOM 1511 O O . ASN A 1 188 ? 23.301 -2.900 -9.160 1.00 69.69 188 ASN A O 1
ATOM 1515 N N . GLN A 1 189 ? 22.601 -4.930 -8.502 1.00 83.25 189 GLN A N 1
ATOM 1516 C CA . GLN A 1 189 ? 23.299 -5.669 -9.561 1.00 83.25 189 GLN A CA 1
ATOM 1517 C C . GLN A 1 189 ? 22.687 -5.402 -10.937 1.00 83.25 189 GLN A C 1
ATOM 1519 O O . GLN A 1 189 ? 23.420 -5.202 -11.901 1.00 83.25 189 GLN A O 1
ATOM 1524 N N . ILE A 1 190 ? 21.356 -5.333 -11.025 1.00 73.81 190 ILE A N 1
ATOM 1525 C CA . ILE A 1 190 ? 20.643 -5.000 -12.263 1.00 73.81 190 ILE A CA 1
ATOM 1526 C C . ILE A 1 190 ? 20.998 -3.577 -12.709 1.00 73.81 190 ILE A C 1
ATOM 1528 O O . ILE A 1 190 ? 21.318 -3.365 -13.876 1.00 73.81 190 ILE A O 1
ATOM 1532 N N . ILE A 1 191 ? 21.010 -2.610 -11.784 1.00 70.75 191 ILE A N 1
ATOM 1533 C CA . ILE A 1 191 ? 21.429 -1.230 -12.078 1.00 70.75 191 ILE A CA 1
ATOM 1534 C C . ILE A 1 191 ? 22.880 -1.200 -12.583 1.00 70.75 191 ILE A C 1
ATOM 1536 O O . ILE A 1 191 ? 23.159 -0.561 -13.595 1.00 70.75 191 ILE A O 1
ATOM 1540 N N . LEU A 1 192 ? 23.790 -1.928 -11.930 1.00 76.81 192 LEU A N 1
ATOM 1541 C CA . LEU A 1 192 ? 25.194 -2.038 -12.344 1.00 76.81 192 LEU A CA 1
ATOM 1542 C C . LEU A 1 192 ? 25.353 -2.646 -13.742 1.00 76.81 192 LEU A C 1
ATOM 1544 O O . LEU A 1 192 ? 26.128 -2.129 -14.542 1.00 76.81 192 LEU A O 1
ATOM 1548 N N . LEU A 1 193 ? 24.594 -3.698 -14.057 1.00 81.19 193 LEU A N 1
ATOM 1549 C CA . LEU A 1 193 ? 24.569 -4.326 -15.381 1.00 81.19 193 LEU A CA 1
ATOM 1550 C C . LEU A 1 193 ? 24.082 -3.360 -16.464 1.00 81.19 193 LEU A C 1
ATOM 1552 O O . LEU A 1 193 ? 24.688 -3.288 -17.532 1.00 81.19 193 LEU A O 1
ATOM 1556 N N . ILE A 1 194 ? 23.030 -2.584 -16.187 1.00 73.25 194 ILE A N 1
ATOM 1557 C CA . ILE A 1 194 ? 22.499 -1.585 -17.126 1.00 73.25 194 ILE A CA 1
ATOM 1558 C C . ILE A 1 194 ? 23.526 -0.471 -17.369 1.00 73.25 194 ILE A C 1
ATOM 1560 O O . ILE A 1 194 ? 23.787 -0.120 -18.519 1.00 73.25 194 ILE A O 1
ATOM 1564 N N . ILE A 1 195 ? 24.144 0.056 -16.307 1.00 70.94 195 ILE A N 1
ATOM 1565 C CA . ILE A 1 195 ? 25.186 1.090 -16.411 1.00 70.94 195 ILE A CA 1
ATOM 1566 C C . ILE A 1 195 ? 26.399 0.550 -17.183 1.00 70.94 195 ILE A C 1
ATOM 1568 O O . ILE A 1 195 ? 26.885 1.209 -18.101 1.00 70.94 195 ILE A O 1
ATOM 1572 N N . GLY A 1 196 ? 26.856 -0.664 -16.866 1.00 80.69 196 GLY A N 1
ATOM 1573 C CA . GLY A 1 196 ? 27.968 -1.319 -17.558 1.00 80.69 196 GLY A CA 1
ATOM 1574 C C . GLY A 1 196 ? 27.684 -1.552 -19.044 1.00 80.69 196 GLY A C 1
ATOM 1575 O O . GLY A 1 196 ? 28.533 -1.270 -19.892 1.00 80.69 196 GLY A O 1
ATOM 1576 N N . GLY A 1 197 ? 26.470 -1.996 -19.375 1.00 80.12 197 GLY A N 1
ATOM 1577 C CA . GLY A 1 197 ? 26.018 -2.159 -20.756 1.00 80.12 197 GLY A CA 1
ATOM 1578 C C . GLY A 1 197 ? 25.986 -0.836 -21.524 1.00 80.12 197 GLY A C 1
ATOM 1579 O O . GLY A 1 197 ? 26.486 -0.775 -22.645 1.00 80.12 197 GLY A O 1
ATOM 1580 N N . LEU A 1 198 ? 25.487 0.242 -20.908 1.00 66.38 198 LEU A N 1
ATOM 1581 C CA . LEU A 1 198 ? 25.481 1.579 -21.513 1.00 66.38 198 LEU A CA 1
ATOM 1582 C C . LEU A 1 198 ? 26.895 2.109 -21.769 1.00 66.38 198 LEU A C 1
ATOM 1584 O O . LEU A 1 198 ? 27.163 2.603 -22.861 1.00 66.38 198 LEU A O 1
ATOM 1588 N N . ILE A 1 199 ? 27.812 1.969 -20.807 1.00 75.19 199 ILE A N 1
ATOM 1589 C CA . ILE A 1 199 ? 29.214 2.384 -20.985 1.00 75.19 199 ILE A CA 1
ATOM 1590 C C . ILE A 1 199 ? 29.852 1.604 -22.137 1.00 75.19 199 ILE A C 1
ATOM 1592 O O . ILE A 1 199 ? 30.505 2.193 -22.996 1.00 75.19 199 ILE A O 1
ATOM 1596 N N . THR A 1 200 ? 29.625 0.290 -22.193 1.00 82.00 200 THR A N 1
ATOM 1597 C CA . THR A 1 200 ? 30.193 -0.574 -23.236 1.00 82.00 200 THR A CA 1
ATOM 1598 C C . THR A 1 200 ? 29.664 -0.194 -24.619 1.00 82.00 200 THR A C 1
ATOM 1600 O O . THR A 1 200 ? 30.436 -0.115 -25.574 1.00 82.00 200 THR A O 1
ATOM 1603 N N . LEU A 1 201 ? 28.369 0.115 -24.717 1.00 76.19 201 LEU A N 1
ATOM 1604 C CA . LEU A 1 201 ? 27.741 0.591 -25.945 1.00 76.19 201 LEU A CA 1
ATOM 1605 C C . LEU A 1 201 ? 28.328 1.938 -26.397 1.00 76.19 201 LEU A C 1
ATOM 1607 O O . LEU A 1 201 ? 28.688 2.083 -27.563 1.00 76.19 201 LEU A O 1
ATOM 1611 N N . VAL A 1 202 ? 28.506 2.898 -25.482 1.00 66.62 202 VAL A N 1
ATOM 1612 C CA . VAL A 1 202 ? 29.141 4.194 -25.787 1.00 66.62 202 VAL A CA 1
ATOM 1613 C C . VAL A 1 202 ? 30.573 4.004 -26.293 1.00 66.62 202 VAL A C 1
ATOM 1615 O O . VAL A 1 202 ? 30.957 4.603 -27.297 1.00 66.62 202 VAL A O 1
ATOM 1618 N N . VAL A 1 203 ? 31.355 3.140 -25.642 1.00 79.50 203 VAL A N 1
ATOM 1619 C CA . VAL A 1 203 ? 32.730 2.837 -26.061 1.00 79.50 203 VAL A CA 1
ATOM 1620 C C . VAL A 1 203 ? 32.756 2.195 -27.449 1.00 79.50 203 VAL A C 1
ATOM 1622 O O . VAL A 1 203 ? 33.544 2.619 -28.291 1.00 79.50 203 VAL A O 1
ATOM 1625 N N . GLN A 1 204 ? 31.885 1.222 -27.731 1.00 83.56 204 GLN A N 1
ATOM 1626 C CA . GLN A 1 204 ? 31.807 0.596 -29.057 1.00 83.56 204 GLN A CA 1
ATOM 1627 C C . GLN A 1 204 ? 31.462 1.601 -30.158 1.00 83.56 204 GLN A C 1
ATOM 1629 O O . GLN A 1 204 ? 32.105 1.587 -31.208 1.00 83.56 204 GLN A O 1
ATOM 1634 N N . VAL A 1 205 ? 30.503 2.496 -29.908 1.00 76.19 205 VAL A N 1
ATOM 1635 C CA . VAL A 1 205 ? 30.131 3.557 -30.855 1.00 76.19 205 VAL A CA 1
ATOM 1636 C C . VAL A 1 205 ? 31.311 4.497 -31.112 1.00 76.19 205 VAL A C 1
ATOM 1638 O O . VAL A 1 205 ? 31.599 4.807 -32.266 1.00 76.19 205 VAL A O 1
ATOM 1641 N N . LEU A 1 206 ? 32.043 4.906 -30.068 1.00 73.31 206 LEU A N 1
ATOM 1642 C CA . LEU A 1 206 ? 33.244 5.737 -30.217 1.00 73.31 206 LEU A CA 1
ATOM 1643 C C . LEU A 1 206 ? 34.335 5.031 -31.030 1.00 73.31 206 LEU A C 1
ATOM 1645 O O . LEU A 1 206 ? 34.935 5.644 -31.911 1.00 73.31 206 LEU A O 1
ATOM 1649 N N . VAL A 1 207 ? 34.573 3.743 -30.774 1.00 86.44 207 VAL A N 1
ATOM 1650 C CA . VAL A 1 207 ? 35.557 2.942 -31.517 1.00 86.44 207 VAL A CA 1
ATOM 1651 C C . VAL A 1 207 ? 35.169 2.821 -32.991 1.00 86.44 207 VAL A C 1
ATOM 1653 O O . VAL A 1 207 ? 36.021 3.014 -33.860 1.00 86.44 207 VAL A O 1
ATOM 1656 N N . GLN A 1 208 ? 33.898 2.540 -33.295 1.00 82.06 208 GLN A N 1
ATOM 1657 C CA . GLN A 1 208 ? 33.408 2.508 -34.676 1.00 82.06 208 GLN A CA 1
ATOM 1658 C C . GLN A 1 208 ? 33.560 3.864 -35.365 1.00 82.06 208 GLN A C 1
ATOM 1660 O O . GLN A 1 208 ? 34.071 3.923 -36.481 1.00 82.06 208 GLN A O 1
ATOM 1665 N N . TRP A 1 209 ? 33.190 4.949 -34.684 1.00 80.50 209 TRP A N 1
ATOM 1666 C CA . TRP A 1 209 ? 33.301 6.302 -35.219 1.00 80.50 209 TRP A CA 1
ATOM 1667 C C . TRP A 1 209 ? 34.752 6.678 -35.543 1.00 80.50 209 TRP A C 1
ATOM 1669 O O . TRP A 1 209 ? 35.034 7.178 -36.631 1.00 80.50 209 TRP A O 1
ATOM 1679 N N . VAL A 1 210 ? 35.692 6.374 -34.639 1.00 83.81 210 VAL A N 1
ATOM 1680 C CA . VAL A 1 210 ? 37.134 6.553 -34.876 1.00 83.81 210 VAL A CA 1
ATOM 1681 C C . VAL A 1 210 ? 37.590 5.735 -36.084 1.00 83.81 210 VAL A C 1
ATOM 1683 O O . VAL A 1 210 ? 38.322 6.243 -36.933 1.00 83.81 210 VAL A O 1
ATOM 1686 N N . LYS A 1 211 ? 37.136 4.483 -36.201 1.00 84.38 211 LYS A N 1
ATOM 1687 C CA . LYS A 1 211 ? 37.502 3.604 -37.315 1.00 84.38 211 LYS A CA 1
ATOM 1688 C C . LYS A 1 211 ? 37.010 4.133 -38.669 1.00 84.38 211 LYS A C 1
ATOM 1690 O O . LYS A 1 211 ? 37.758 4.089 -39.643 1.00 84.38 211 LYS A O 1
ATOM 1695 N N . GLU A 1 212 ? 35.792 4.661 -38.734 1.00 81.25 212 GLU A N 1
ATOM 1696 C CA . GLU A 1 212 ? 35.240 5.246 -39.964 1.00 81.25 212 GLU A CA 1
ATOM 1697 C C . GLU A 1 212 ? 35.873 6.596 -40.322 1.00 81.25 212 GLU A C 1
ATOM 1699 O O . GLU A 1 212 ? 36.123 6.857 -41.493 1.00 81.25 212 GLU A O 1
ATOM 1704 N N . LYS A 1 213 ? 36.140 7.468 -39.340 1.00 77.50 213 LYS A N 1
ATOM 1705 C CA . LYS A 1 213 ? 36.620 8.838 -39.601 1.00 77.50 213 LYS A CA 1
ATOM 1706 C C . LYS A 1 213 ? 38.131 8.970 -39.747 1.00 77.50 213 LYS A C 1
ATOM 1708 O O . LYS A 1 213 ? 38.573 9.902 -40.411 1.00 77.50 213 LYS A O 1
ATOM 1713 N N . ILE A 1 214 ? 38.904 8.113 -39.082 1.00 77.31 214 ILE A N 1
ATOM 1714 C CA . ILE A 1 214 ? 40.367 8.246 -38.990 1.00 77.31 214 ILE A CA 1
ATOM 1715 C C . ILE A 1 214 ? 41.082 7.131 -39.759 1.00 77.31 214 ILE A C 1
ATOM 1717 O O . ILE A 1 214 ? 42.145 7.369 -40.323 1.00 77.31 214 ILE A O 1
ATOM 1721 N N . LEU A 1 215 ? 40.520 5.917 -39.778 1.00 68.12 215 LEU A N 1
ATOM 1722 C CA . LEU A 1 215 ? 41.195 4.721 -40.303 1.00 68.12 215 LEU A CA 1
ATOM 1723 C C . LEU A 1 215 ? 40.662 4.228 -41.655 1.00 68.12 215 LEU A C 1
ATOM 1725 O O . LEU A 1 215 ? 41.260 3.315 -42.221 1.00 68.12 215 LEU A O 1
ATOM 1729 N N . SER A 1 216 ? 39.568 4.791 -42.171 1.00 58.31 216 SER A N 1
ATOM 1730 C CA . SER A 1 216 ? 39.085 4.482 -43.522 1.00 58.31 216 SER A CA 1
ATOM 1731 C C . SER A 1 216 ? 39.648 5.524 -44.504 1.00 58.31 216 SER A C 1
ATOM 1733 O O . SER A 1 216 ? 39.297 6.695 -44.356 1.00 58.31 216 SER A O 1
ATOM 1735 N N . PRO A 1 217 ? 40.562 5.142 -45.420 1.00 56.50 217 PRO A N 1
ATOM 1736 C CA . PRO A 1 217 ? 41.131 6.037 -46.431 1.00 56.50 217 PRO A CA 1
ATOM 1737 C C . PRO A 1 217 ? 40.117 6.462 -47.501 1.00 56.50 217 PRO A C 1
ATOM 1739 O O . PRO A 1 217 ? 39.165 5.690 -47.766 1.00 56.50 217 PRO A O 1
#

Sequence (217 aa):
MKKLPKHTYVSLSSVLLYLEDIELIEEVFKKNCKSYTILTEEYEVDSIEELKQIGTLEFDDIRFQSQEPRVTLKISSLSTSIFASEDNAVSTGIVSKLVEILEPRSVPSIYSIRTILNCIVAIVVILLLFQTTIKLDEIIKVTIVFIQILLGVAINSNFIFKSNTDKRTVLYAKNQTLKTNFFVEYKNQIILLIIGGLITLVVQVLVQWVKEKILSP

pLDDT: mean 78.24, std 15.0, range [43.91, 97.94]

Foldseek 3Di:
DDDDFDKDKDKAWAFADELVLVVQLVVLCVVQAPAKWKDAPVDIHRDSVVVVVVVDQFGQWIWIAGVVQGWIWIHGLGITMIITRGPDPSSVVSVVSNCVSGVVRGDPDVCVVLVVVLVVLVVVLVVVLVCVVDPDDPVVNVVSVVVSVVVNCVSVVCVVPCVVPSSPTNGRHDPDPPPPPPCNVCVVVVVVVVVVVVVVVVVVVVVVVCCVPPVDD